Protein AF-A0A355FDT4-F1 (afdb_monomer_lite)

Sequence (223 aa):
MMKKLDFYKKDDSVNSNEEMSDHLIQRDNKVMRESFKSTPACYYSPRIGVMGLGKTGLSNVLSFSSRFQTIGFDRDVQRVNQLLEVVDKKVTLTTDVDMLRKCNFFIIAVDSLSENGEPSDITPLVRAGQMVAEVLQPGDTVVYDTPVHPDIILKQCVPAIEKKSRLFSNKNFFTAYRNSRSVPPDPKLKPFTGCCAEIANFVEEIYAAVDFSPRPLRRDKVE

Structure (mmCIF, N/CA/C/O backbone):
data_AF-A0A355FDT4-F1
#
_entry.id   AF-A0A355FDT4-F1
#
loop_
_atom_site.group_PDB
_atom_site.id
_atom_site.type_symbol
_atom_site.label_atom_id
_atom_site.label_alt_id
_atom_site.label_comp_id
_atom_site.label_asym_id
_atom_site.label_entity_id
_atom_site.label_seq_id
_atom_site.pdbx_PDB_ins_code
_atom_site.Cartn_x
_atom_site.Cartn_y
_atom_site.Cartn_z
_atom_site.occupancy
_atom_site.B_iso_or_equiv
_atom_site.auth_seq_id
_atom_site.auth_comp_id
_atom_site.auth_asym_id
_atom_site.auth_atom_id
_atom_site.pdbx_PDB_model_num
ATOM 1 N N . MET A 1 1 ? -2.551 70.992 13.496 1.00 33.41 1 MET A N 1
ATOM 2 C CA . MET A 1 1 ? -3.613 70.946 12.469 1.00 33.41 1 MET A CA 1
ATOM 3 C C . MET A 1 1 ? -4.236 69.555 12.523 1.00 33.41 1 MET A C 1
ATOM 5 O O . MET A 1 1 ? -3.644 68.613 12.029 1.00 33.41 1 MET A O 1
ATOM 9 N N . MET A 1 2 ? -5.347 69.409 13.249 1.00 32.78 2 MET A N 1
ATOM 10 C CA . MET A 1 2 ? -6.101 68.159 13.434 1.00 32.78 2 MET A CA 1
ATOM 11 C C . MET A 1 2 ? -7.581 68.531 13.612 1.00 32.78 2 MET A C 1
ATOM 13 O O . MET A 1 2 ? -7.908 69.279 14.532 1.00 32.78 2 MET A O 1
ATOM 17 N N . LYS A 1 3 ? -8.449 68.039 12.721 1.00 26.09 3 LYS A N 1
ATOM 18 C CA . LYS A 1 3 ? -9.927 67.984 12.803 1.00 26.09 3 LYS A CA 1
ATOM 19 C C . LYS A 1 3 ? -10.353 66.779 11.935 1.00 26.09 3 LYS A C 1
ATOM 21 O O . LYS A 1 3 ? -9.855 66.686 10.821 1.00 26.09 3 LYS A O 1
ATOM 26 N N . LYS A 1 4 ? -10.979 65.744 12.531 1.00 25.44 4 LYS A N 1
ATOM 27 C CA . LYS A 1 4 ? -12.444 65.439 12.590 1.00 25.44 4 LYS A CA 1
ATOM 28 C C . LYS A 1 4 ? -12.977 64.922 11.226 1.00 25.44 4 LYS A C 1
ATOM 30 O O . LYS A 1 4 ? -12.598 65.494 10.221 1.00 25.44 4 LYS A O 1
ATOM 35 N N . LEU A 1 5 ? -13.840 63.905 11.084 1.00 24.66 5 LEU A N 1
ATOM 36 C CA . LEU A 1 5 ? -14.918 63.401 11.946 1.00 24.66 5 LEU A CA 1
ATOM 37 C C . LEU A 1 5 ? -15.479 62.053 11.406 1.00 24.66 5 LEU A C 1
ATOM 39 O O . LEU A 1 5 ? -15.528 61.883 10.194 1.00 24.66 5 LEU A O 1
ATOM 43 N N . ASP A 1 6 ? -15.900 61.188 12.339 1.00 28.92 6 ASP A N 1
ATOM 44 C CA . ASP A 1 6 ? -16.984 60.178 12.414 1.00 28.92 6 ASP A CA 1
ATOM 45 C C . ASP A 1 6 ? -17.522 59.433 11.178 1.00 28.92 6 ASP A C 1
ATOM 47 O O . ASP A 1 6 ? -17.755 60.010 10.128 1.00 28.92 6 ASP A O 1
ATOM 51 N N . PHE A 1 7 ? -17.848 58.147 11.368 1.00 24.05 7 PHE A N 1
ATOM 52 C CA . PHE A 1 7 ? -19.224 57.610 11.407 1.00 24.05 7 PHE A CA 1
ATOM 53 C C . PHE A 1 7 ? -19.146 56.074 11.470 1.00 24.05 7 PHE A C 1
ATOM 55 O O . PHE A 1 7 ? -18.663 55.460 10.531 1.00 24.05 7 PHE A O 1
ATOM 62 N N . TYR A 1 8 ? -19.629 55.446 12.548 1.00 24.94 8 TYR A N 1
ATOM 63 C CA . TYR A 1 8 ? -20.646 54.388 12.446 1.00 24.94 8 TYR A CA 1
ATOM 64 C C . TYR A 1 8 ? -21.197 54.046 13.834 1.00 24.94 8 TYR A C 1
ATOM 66 O O . TYR A 1 8 ? -20.477 53.640 14.746 1.00 24.94 8 TYR A O 1
ATOM 74 N N . LYS A 1 9 ? -22.502 54.284 13.974 1.00 27.72 9 LYS A N 1
ATOM 75 C CA . LYS A 1 9 ? -23.336 53.888 15.103 1.00 27.72 9 LYS A CA 1
ATOM 76 C C . LYS A 1 9 ? -23.658 52.397 15.000 1.00 27.72 9 LYS A C 1
ATOM 78 O O . LYS A 1 9 ? -23.724 51.839 13.910 1.00 27.72 9 LYS A O 1
ATOM 83 N N . LYS A 1 10 ? -23.886 51.802 16.164 1.00 31.53 10 LYS A N 1
ATOM 84 C CA . LYS A 1 10 ? -24.476 50.484 16.365 1.00 31.53 10 LYS A CA 1
ATOM 85 C C . LYS A 1 10 ? -25.967 50.549 16.012 1.00 31.53 10 LYS A C 1
ATOM 87 O O . LYS A 1 10 ? -26.644 51.419 16.552 1.00 31.53 10 LYS A O 1
ATOM 92 N N . ASP A 1 11 ? -26.447 49.636 15.173 1.00 28.94 11 ASP A N 1
ATOM 93 C CA . ASP A 1 11 ? -27.870 49.300 15.074 1.00 28.94 11 ASP A CA 1
ATOM 94 C C . ASP A 1 11 ? -28.030 47.796 15.312 1.00 28.94 11 ASP A C 1
ATOM 96 O O . ASP A 1 11 ? -27.540 46.958 14.553 1.00 28.94 11 ASP A O 1
ATOM 100 N N . ASP A 1 12 ? -28.688 47.484 16.426 1.00 36.34 12 ASP A N 1
ATOM 101 C CA . ASP A 1 12 ? -29.159 46.160 16.799 1.00 36.34 12 ASP A CA 1
ATOM 102 C C . ASP A 1 12 ? -30.444 45.878 15.998 1.00 36.34 12 ASP A C 1
ATOM 104 O O . ASP A 1 12 ? -31.501 46.442 16.278 1.00 36.34 12 ASP A O 1
ATOM 108 N N . SER A 1 13 ? -30.376 44.992 15.002 1.00 30.19 13 SER A N 1
ATOM 109 C CA . SER A 1 13 ? -31.570 44.316 14.489 1.00 30.19 13 SER A CA 1
ATOM 110 C C . SER A 1 13 ? -31.256 42.858 14.164 1.00 30.19 13 SER A C 1
ATOM 112 O O . SER A 1 13 ? -30.410 42.523 13.340 1.00 30.19 13 SER A O 1
ATOM 114 N N . VAL A 1 14 ? -31.932 41.998 14.919 1.00 39.06 14 VAL A N 1
ATOM 115 C CA . VAL A 1 14 ? -31.974 40.544 14.813 1.00 39.06 14 VAL A CA 1
ATOM 116 C C . VAL A 1 14 ? -32.367 40.139 13.395 1.00 39.06 14 VAL A C 1
ATOM 118 O O . VAL A 1 14 ? -33.385 40.607 12.888 1.00 39.06 14 VAL A O 1
ATOM 121 N N . ASN A 1 15 ? -31.638 39.201 12.786 1.00 30.39 15 ASN A N 1
ATOM 122 C CA . ASN A 1 15 ? -32.196 38.423 11.685 1.00 30.39 15 ASN A CA 1
ATOM 123 C C . ASN A 1 15 ? -31.748 36.956 11.739 1.00 30.39 15 ASN A C 1
ATOM 125 O O . ASN A 1 15 ? -30.832 36.546 11.040 1.00 30.39 15 ASN A O 1
ATOM 129 N N . SER A 1 16 ? -32.392 36.220 12.652 1.00 37.94 16 SER A N 1
ATOM 130 C CA . SER A 1 16 ? -32.941 34.842 12.634 1.00 37.94 16 SER A CA 1
ATOM 131 C C . SER A 1 16 ? -32.505 33.746 11.629 1.00 37.94 16 SER A C 1
ATOM 133 O O . SER A 1 16 ? -32.999 32.626 11.736 1.00 37.94 16 SER A O 1
ATOM 135 N N . ASN A 1 17 ? -31.574 33.977 10.702 1.00 35.44 17 ASN A N 1
ATOM 136 C CA . ASN A 1 17 ? -31.142 32.995 9.700 1.00 35.44 17 ASN A CA 1
ATOM 137 C C . ASN A 1 17 ? -29.804 32.309 10.033 1.00 35.44 17 ASN A C 1
ATOM 139 O O . ASN A 1 17 ? -29.554 31.218 9.524 1.00 35.44 17 ASN A O 1
ATOM 143 N N . GLU A 1 18 ? -28.969 32.881 10.908 1.00 33.84 18 GLU A N 1
ATOM 144 C CA . GLU A 1 18 ? -27.730 32.219 11.361 1.00 33.84 18 GLU A CA 1
ATOM 145 C C . GLU A 1 18 ? -28.011 31.130 12.404 1.00 33.84 18 GLU A C 1
ATOM 147 O O . GLU A 1 18 ? -27.518 30.011 12.257 1.00 33.84 18 GLU A O 1
ATOM 152 N N . GLU A 1 19 ? -28.905 31.383 13.368 1.00 34.59 19 GLU A N 1
ATOM 153 C CA . GLU A 1 19 ? -29.243 30.412 14.425 1.00 34.59 19 GLU A CA 1
ATOM 154 C C . GLU A 1 19 ? -29.950 29.160 13.887 1.00 34.59 19 GLU A C 1
ATOM 156 O O . GLU A 1 19 ? -29.753 28.058 14.405 1.00 34.59 19 GLU A O 1
ATOM 161 N N . MET A 1 20 ? -30.739 29.285 12.813 1.00 32.19 20 MET A N 1
ATOM 162 C CA . MET A 1 20 ? -31.372 28.118 12.198 1.00 32.19 20 MET A CA 1
ATOM 163 C C . MET A 1 20 ? -30.355 27.275 11.410 1.00 32.19 20 MET A C 1
ATOM 165 O O . MET A 1 20 ? -30.462 26.048 11.400 1.00 32.19 20 MET A O 1
ATOM 169 N N . SER A 1 21 ? -29.334 27.905 10.813 1.00 36.91 21 SER A N 1
ATOM 170 C CA . SER A 1 21 ? -28.242 27.191 10.140 1.00 36.91 21 SER A CA 1
ATOM 171 C C . SER A 1 21 ? -27.331 26.485 11.147 1.00 36.91 21 SER A C 1
ATOM 173 O O . SER A 1 21 ? -27.025 25.309 10.965 1.00 36.91 21 SER A O 1
ATOM 175 N N . ASP A 1 22 ? -27.023 27.132 12.274 1.00 35.97 22 ASP A N 1
ATOM 176 C CA . ASP A 1 22 ? -26.207 26.550 13.337 1.00 35.97 22 ASP A CA 1
ATOM 177 C C . ASP A 1 22 ? -26.935 25.417 14.058 1.00 35.97 22 ASP A C 1
ATOM 179 O O . ASP A 1 22 ? -26.311 24.418 14.404 1.00 35.97 22 ASP A O 1
ATOM 183 N N . HIS A 1 23 ? -28.257 25.489 14.228 1.00 38.75 23 HIS A N 1
ATOM 184 C CA . HIS A 1 23 ? -29.019 24.383 14.808 1.00 38.75 23 HIS A CA 1
ATOM 185 C C . HIS A 1 23 ? -29.195 23.186 13.867 1.00 38.75 23 HIS A C 1
ATOM 187 O O . HIS A 1 23 ? -29.233 22.056 14.361 1.00 38.75 23 HIS A O 1
ATOM 193 N N . LEU A 1 24 ? -29.259 23.391 12.547 1.00 35.81 24 LEU A N 1
ATOM 194 C CA . LEU A 1 24 ? -29.216 22.302 11.561 1.00 35.81 24 LEU A CA 1
ATOM 195 C C . LEU A 1 24 ? -27.808 21.688 11.483 1.00 35.81 24 LEU A C 1
ATOM 197 O O . LEU A 1 24 ? -27.672 20.472 11.589 1.00 35.81 24 LEU A O 1
ATOM 201 N N . ILE A 1 25 ? -26.757 22.515 11.463 1.00 38.88 25 ILE A N 1
ATOM 202 C CA . ILE A 1 25 ? -25.355 22.072 11.482 1.00 38.88 25 ILE A CA 1
ATOM 203 C C . ILE A 1 25 ? -25.013 21.364 12.804 1.00 38.88 25 ILE A C 1
ATOM 205 O O . ILE A 1 25 ? -24.289 20.369 12.799 1.00 38.88 25 ILE A O 1
ATOM 209 N N . GLN A 1 26 ? -25.533 21.812 13.949 1.00 35.38 26 GLN A N 1
ATOM 210 C CA . GLN A 1 26 ? -25.304 21.168 15.248 1.00 35.38 26 GLN A CA 1
ATOM 211 C C . GLN A 1 26 ? -26.142 19.900 15.445 1.00 35.38 26 GLN A C 1
ATOM 213 O O . GLN A 1 26 ? -25.655 18.962 16.079 1.00 35.38 26 GLN A O 1
ATOM 218 N N . ARG A 1 27 ? -27.365 19.824 14.898 1.00 35.97 27 ARG A N 1
ATOM 219 C CA . ARG A 1 27 ? -28.170 18.589 14.915 1.00 35.97 27 ARG A CA 1
ATOM 220 C C . ARG A 1 27 ? -27.563 17.519 14.016 1.00 35.97 27 ARG A C 1
ATOM 222 O O . ARG A 1 27 ? -27.389 16.395 14.486 1.00 35.97 27 ARG A O 1
ATOM 229 N N . ASP A 1 28 ? -27.137 17.883 12.809 1.00 38.94 28 ASP A N 1
ATOM 230 C CA . ASP A 1 28 ? -26.450 16.961 11.903 1.00 38.94 28 ASP A CA 1
ATOM 231 C C . ASP A 1 28 ? -25.086 16.543 12.464 1.00 38.94 28 ASP A C 1
ATOM 233 O O . ASP A 1 28 ? -24.727 15.372 12.386 1.00 38.94 28 ASP A O 1
ATOM 237 N N . ASN A 1 29 ? -24.363 17.438 13.152 1.00 39.41 29 ASN A N 1
ATOM 238 C CA . ASN A 1 29 ? -23.120 17.076 13.837 1.00 39.41 29 ASN A CA 1
ATOM 239 C C . ASN A 1 29 ? -23.331 16.214 15.087 1.00 39.41 29 ASN A C 1
ATOM 241 O O . ASN A 1 29 ? -22.457 15.409 15.396 1.00 39.41 29 ASN A O 1
ATOM 245 N N . LYS A 1 30 ? -24.443 16.344 15.821 1.00 34.75 30 LYS A N 1
ATOM 246 C CA . LYS A 1 30 ? -24.717 15.485 16.984 1.00 34.75 30 LYS A CA 1
ATOM 247 C C . LYS A 1 30 ? -25.112 14.075 16.545 1.00 34.75 30 LYS A C 1
ATOM 249 O O . LYS A 1 30 ? -24.569 13.116 17.082 1.00 34.75 30 LYS A O 1
ATOM 254 N N . VAL A 1 31 ? -25.948 13.956 15.511 1.00 40.81 31 VAL A N 1
ATOM 255 C CA . VAL A 1 31 ? -26.327 12.661 14.922 1.00 40.81 31 VAL A CA 1
ATOM 256 C C . VAL A 1 31 ? -25.136 12.013 14.194 1.00 40.81 31 VAL A C 1
ATOM 258 O O . VAL A 1 31 ? -24.926 10.811 14.339 1.00 40.81 31 VAL A O 1
ATOM 261 N N . MET A 1 32 ? -24.272 12.783 13.517 1.00 37.97 32 MET A N 1
ATOM 262 C CA . MET A 1 32 ? -23.018 12.279 12.923 1.00 37.97 32 MET A CA 1
ATOM 263 C C . MET A 1 32 ? -21.969 11.880 13.975 1.00 37.97 32 MET A C 1
ATOM 265 O O . MET A 1 32 ? -21.300 10.862 13.809 1.00 37.97 32 MET A O 1
ATOM 269 N N . ARG A 1 33 ? -21.827 12.639 15.074 1.00 36.00 33 ARG A N 1
ATOM 270 C CA . ARG A 1 33 ? -20.898 12.308 16.176 1.00 36.00 33 ARG A CA 1
ATOM 271 C C . ARG A 1 33 ? -21.365 11.108 16.995 1.00 36.00 33 ARG A C 1
ATOM 273 O O . ARG A 1 33 ? -20.528 10.353 17.479 1.00 36.00 33 ARG A O 1
ATOM 280 N N . GLU A 1 34 ? -22.672 10.904 17.136 1.00 36.62 34 GLU A N 1
ATOM 281 C CA . GLU A 1 34 ? -23.225 9.712 17.789 1.00 36.62 34 GLU A CA 1
ATOM 282 C C . GLU A 1 34 ? -23.178 8.474 16.873 1.00 36.62 34 GLU A C 1
ATOM 284 O O . GLU A 1 34 ? -23.074 7.357 17.379 1.00 36.62 34 GLU A O 1
ATOM 289 N N . SER A 1 35 ? -23.120 8.661 15.546 1.00 38.59 35 SER A N 1
ATOM 290 C CA . SER A 1 35 ? -23.040 7.571 14.555 1.00 38.59 35 SER A CA 1
ATOM 291 C C . SER A 1 35 ? -21.616 7.119 14.194 1.00 38.59 35 SER A C 1
ATOM 293 O O . SER A 1 35 ? -21.461 6.143 13.469 1.00 38.59 35 SER A O 1
ATOM 295 N N . PHE A 1 36 ? -20.569 7.757 14.730 1.00 43.03 36 PHE A N 1
ATOM 296 C CA . PHE A 1 36 ? -19.173 7.306 14.602 1.00 43.03 36 PHE A CA 1
ATOM 297 C C . PHE A 1 36 ? -18.503 7.160 15.978 1.00 43.03 36 PHE A C 1
ATOM 299 O O . PHE A 1 36 ? -17.466 7.741 16.281 1.00 43.03 36 PHE A O 1
ATOM 306 N N . LYS A 1 37 ? -19.094 6.304 16.819 1.00 40.16 37 LYS A N 1
ATOM 307 C CA . LYS A 1 37 ? -18.372 5.563 17.873 1.00 40.16 37 LYS A CA 1
ATOM 308 C C . LYS A 1 37 ? -17.839 4.212 17.364 1.00 40.16 37 LYS A C 1
ATOM 310 O O . LYS A 1 37 ? -17.580 3.309 18.155 1.00 40.16 37 LYS A O 1
ATOM 315 N N . SER A 1 38 ? -17.688 4.043 16.051 1.00 44.75 38 SER A N 1
ATOM 316 C CA . SER A 1 38 ? -17.182 2.812 15.444 1.00 44.75 38 SER A CA 1
ATOM 317 C C . SER A 1 38 ? -15.677 2.902 15.195 1.00 44.75 38 SER A C 1
ATOM 319 O O . SER A 1 38 ? -15.223 3.306 14.129 1.00 44.75 38 SER A O 1
ATOM 321 N N . THR A 1 39 ? -14.963 2.481 16.238 1.00 43.84 39 THR A N 1
ATOM 322 C CA . THR A 1 39 ? -13.691 1.748 16.216 1.00 43.84 39 THR A CA 1
ATOM 323 C C . THR A 1 39 ? -12.452 2.527 15.744 1.00 43.84 39 THR A C 1
ATOM 325 O O . THR A 1 39 ? -12.233 2.659 14.539 1.00 43.84 39 THR A O 1
ATOM 328 N N . PRO A 1 40 ? -11.565 2.976 16.663 1.00 47.12 40 PRO A N 1
ATOM 329 C CA . PRO A 1 40 ? -10.189 3.279 16.270 1.00 47.12 40 PRO A CA 1
ATOM 330 C C . PRO A 1 40 ? -9.629 2.036 15.568 1.00 47.12 40 PRO A C 1
ATOM 332 O O . PRO A 1 40 ? -9.967 0.919 15.954 1.00 47.12 40 PRO A O 1
ATOM 335 N N . ALA A 1 41 ? -8.838 2.212 14.512 1.00 49.62 41 ALA A N 1
ATOM 336 C CA . ALA A 1 41 ? -8.380 1.176 13.575 1.00 49.62 41 ALA A CA 1
ATOM 337 C C . ALA A 1 41 ? -7.591 -0.017 14.182 1.00 49.62 41 ALA A C 1
ATOM 339 O O . ALA A 1 41 ? -6.958 -0.777 13.461 1.00 49.62 41 ALA A O 1
ATOM 340 N N . CYS A 1 42 ? -7.623 -0.203 15.498 1.00 47.16 42 CYS A N 1
ATOM 341 C CA . CYS A 1 42 ? -6.792 -1.086 16.297 1.00 47.16 42 CYS A CA 1
ATOM 342 C C . CYS A 1 42 ? -7.414 -2.449 16.670 1.00 47.16 42 CYS A C 1
ATOM 344 O O . CYS A 1 42 ? -6.902 -3.090 17.580 1.00 47.16 42 CYS A O 1
ATOM 346 N N . TYR A 1 43 ? -8.467 -2.945 15.999 1.00 55.50 43 TYR A N 1
ATOM 347 C CA . TYR A 1 43 ? -9.067 -4.249 16.375 1.00 55.50 43 TYR A CA 1
ATOM 348 C C . TYR A 1 43 ? -9.431 -5.223 15.247 1.00 55.50 43 TYR A C 1
ATOM 350 O O . TYR A 1 43 ? -9.915 -6.317 15.545 1.00 55.50 43 TYR A O 1
ATOM 358 N N . TYR A 1 44 ? -9.199 -4.908 13.968 1.00 71.38 44 TYR A N 1
ATOM 359 C CA . TYR A 1 44 ? -9.444 -5.891 12.904 1.00 71.38 44 TYR A CA 1
ATOM 360 C C . TYR A 1 44 ? -8.167 -6.619 12.490 1.00 71.38 44 TYR A C 1
ATOM 362 O O . TYR A 1 44 ? -7.091 -6.037 12.405 1.00 71.38 44 TYR A O 1
ATOM 370 N N . SER A 1 45 ? -8.299 -7.912 12.184 1.00 85.75 45 SER A N 1
ATOM 371 C CA . SER A 1 45 ? -7.219 -8.675 11.560 1.00 85.75 45 SER A CA 1
ATOM 372 C C . SER A 1 45 ? -7.006 -8.170 10.122 1.00 85.75 45 SER A C 1
ATOM 374 O O . SER A 1 45 ? -7.971 -8.183 9.342 1.00 85.75 45 SER A O 1
ATOM 376 N N . PRO A 1 46 ? -5.795 -7.704 9.754 1.00 94.38 46 PRO A N 1
ATOM 377 C CA . PRO A 1 46 ? -5.529 -7.208 8.410 1.00 94.38 46 PRO A CA 1
ATOM 378 C C . PRO A 1 46 ? -5.667 -8.300 7.351 1.00 94.38 46 PRO A C 1
ATOM 380 O O . PRO A 1 46 ? -5.109 -9.394 7.471 1.00 94.38 46 PRO A O 1
ATOM 383 N N . ARG A 1 47 ? -6.372 -7.960 6.275 1.00 97.62 47 ARG A N 1
ATOM 384 C CA . ARG A 1 47 ? -6.356 -8.667 4.994 1.00 97.62 47 ARG A CA 1
ATOM 385 C C . ARG A 1 47 ? -5.694 -7.731 3.996 1.00 97.62 47 ARG A C 1
ATOM 387 O O . ARG A 1 47 ? -6.217 -6.650 3.716 1.00 97.62 47 ARG A O 1
ATOM 394 N N . ILE A 1 48 ? -4.511 -8.119 3.541 1.00 98.44 48 ILE A N 1
ATOM 395 C CA . ILE A 1 48 ? -3.555 -7.226 2.900 1.00 98.44 48 ILE A CA 1
ATOM 396 C C . ILE A 1 48 ? -3.727 -7.274 1.382 1.00 98.44 48 ILE A C 1
ATOM 398 O O . ILE A 1 48 ? -3.685 -8.338 0.770 1.00 98.44 48 ILE A O 1
ATOM 402 N N . GLY A 1 49 ? -3.926 -6.115 0.762 1.00 98.62 49 GLY A N 1
ATOM 403 C CA . GLY A 1 49 ? -3.865 -5.928 -0.686 1.00 98.62 49 GLY A CA 1
ATOM 404 C C . GLY A 1 49 ? -2.600 -5.161 -1.049 1.00 98.62 49 GLY A C 1
ATOM 405 O O . GLY A 1 49 ? -2.419 -4.045 -0.576 1.00 98.62 49 GLY A O 1
ATOM 406 N N . VAL A 1 50 ? -1.717 -5.724 -1.870 1.00 98.62 50 VAL A N 1
ATOM 407 C CA . VAL A 1 50 ? -0.485 -5.045 -2.304 1.00 98.62 50 VAL A CA 1
ATOM 408 C C . VAL A 1 50 ? -0.632 -4.592 -3.753 1.00 98.62 50 VAL A C 1
ATOM 410 O O . VAL A 1 50 ? -0.836 -5.422 -4.633 1.00 98.62 50 VAL A O 1
ATOM 413 N N . MET A 1 51 ? -0.507 -3.289 -4.001 1.00 98.00 51 MET A N 1
ATOM 414 C CA . MET A 1 51 ? -0.569 -2.671 -5.326 1.00 98.00 51 MET A CA 1
ATOM 415 C C . MET A 1 51 ? 0.833 -2.483 -5.904 1.00 98.00 51 MET A C 1
ATOM 417 O O . MET A 1 51 ? 1.646 -1.747 -5.339 1.00 98.00 51 MET A O 1
ATOM 421 N N . GLY A 1 52 ? 1.068 -3.081 -7.070 1.00 96.81 52 GLY A N 1
ATOM 422 C CA . GLY A 1 52 ? 2.360 -3.121 -7.745 1.00 96.81 52 GLY A CA 1
ATOM 423 C C . GLY A 1 52 ? 3.163 -4.339 -7.302 1.00 96.81 52 GLY A C 1
ATOM 424 O O . GLY A 1 52 ? 3.376 -4.546 -6.111 1.00 96.81 52 GLY A O 1
ATOM 425 N N . LEU A 1 53 ? 3.637 -5.138 -8.260 1.00 96.50 53 LEU A N 1
ATOM 426 C CA . LEU A 1 53 ? 4.444 -6.344 -8.033 1.00 96.50 53 LEU A CA 1
ATOM 427 C C . LEU A 1 53 ? 5.871 -6.176 -8.568 1.00 96.50 53 LEU A C 1
ATOM 429 O O . LEU A 1 53 ? 6.483 -7.107 -9.086 1.00 96.50 53 LEU A O 1
ATOM 433 N N . GLY A 1 54 ? 6.411 -4.961 -8.444 1.00 93.12 54 GLY A N 1
ATOM 434 C CA . GLY A 1 54 ? 7.849 -4.719 -8.559 1.00 93.12 54 GLY A CA 1
ATOM 435 C C . GLY A 1 54 ? 8.623 -5.326 -7.382 1.00 93.12 54 GLY A C 1
ATOM 436 O O . GLY A 1 54 ? 8.076 -6.062 -6.558 1.00 93.12 54 GLY A O 1
ATOM 437 N N . LYS A 1 55 ? 9.906 -4.978 -7.250 1.00 91.44 55 LYS A N 1
ATOM 438 C CA . LYS A 1 55 ? 10.790 -5.531 -6.207 1.00 91.44 55 LYS A CA 1
ATOM 439 C C . LYS A 1 55 ? 10.218 -5.368 -4.791 1.00 91.44 55 LYS A C 1
ATOM 441 O O . LYS A 1 55 ? 10.178 -6.332 -4.027 1.00 91.44 55 LYS A O 1
ATOM 446 N N . THR A 1 56 ? 9.767 -4.160 -4.445 1.00 93.62 56 THR A N 1
ATOM 447 C CA . THR A 1 56 ? 9.195 -3.865 -3.120 1.00 93.62 56 THR A CA 1
ATOM 448 C C . THR A 1 56 ? 7.852 -4.559 -2.920 1.00 93.62 56 THR A C 1
ATOM 450 O O . THR A 1 56 ? 7.636 -5.199 -1.894 1.00 93.62 56 THR A O 1
ATOM 453 N N . GLY A 1 57 ? 6.967 -4.482 -3.912 1.00 96.25 57 GLY A N 1
ATOM 454 C CA . GLY A 1 57 ? 5.639 -5.080 -3.840 1.00 96.25 57 GLY A CA 1
ATOM 455 C C . GLY A 1 57 ? 5.656 -6.599 -3.702 1.00 96.25 57 GLY A C 1
ATOM 456 O O . GLY A 1 57 ? 5.003 -7.144 -2.815 1.00 96.25 57 GLY A O 1
ATOM 457 N N . LEU A 1 58 ? 6.476 -7.292 -4.496 1.00 95.75 58 LEU A N 1
ATOM 458 C CA . LEU A 1 58 ? 6.641 -8.739 -4.370 1.00 95.75 58 LEU A CA 1
ATOM 459 C C . LEU A 1 58 ? 7.209 -9.122 -2.997 1.00 95.75 58 LEU A C 1
ATOM 461 O O . LEU A 1 58 ? 6.711 -10.052 -2.367 1.00 95.75 58 LEU A O 1
ATOM 465 N N . SER A 1 59 ? 8.210 -8.387 -2.500 1.00 95.44 59 SER A N 1
ATOM 466 C CA . SER A 1 59 ? 8.751 -8.599 -1.151 1.00 95.44 59 SER A CA 1
ATOM 467 C C . SER A 1 59 ? 7.673 -8.445 -0.071 1.00 95.44 59 SER A C 1
ATOM 469 O O . SER A 1 59 ? 7.576 -9.304 0.809 1.00 95.44 59 SER A O 1
ATOM 471 N N . ASN A 1 60 ? 6.813 -7.425 -0.177 1.00 97.00 60 ASN A N 1
ATOM 472 C CA . ASN A 1 60 ? 5.655 -7.253 0.701 1.00 97.00 60 ASN A CA 1
ATOM 473 C C . ASN A 1 60 ? 4.709 -8.459 0.617 1.00 97.00 60 ASN A C 1
ATOM 475 O O . ASN A 1 60 ? 4.403 -9.054 1.648 1.00 97.00 60 ASN A O 1
ATOM 479 N N . VAL A 1 61 ? 4.304 -8.884 -0.584 1.00 97.38 61 VAL A N 1
ATOM 480 C CA . VAL A 1 61 ? 3.401 -10.037 -0.751 1.00 97.38 61 VAL A CA 1
ATOM 481 C C . VAL A 1 61 ? 3.971 -11.297 -0.101 1.00 97.38 61 VAL A C 1
ATOM 483 O O . VAL A 1 61 ? 3.271 -11.956 0.668 1.00 97.38 61 VAL A O 1
ATOM 486 N N . LEU A 1 62 ? 5.236 -11.628 -0.372 1.00 95.44 62 LEU A N 1
ATOM 487 C CA . LEU A 1 62 ? 5.876 -12.836 0.156 1.00 95.44 62 LEU A CA 1
ATOM 488 C C . LEU A 1 62 ? 6.023 -12.803 1.682 1.00 95.44 62 LEU A C 1
ATOM 490 O O . LEU A 1 62 ? 5.861 -13.835 2.334 1.00 95.44 62 LEU A O 1
ATOM 494 N N . SER A 1 63 ? 6.311 -11.631 2.249 1.00 95.75 63 SER A N 1
ATOM 495 C CA . SER A 1 63 ? 6.499 -11.469 3.694 1.00 95.75 63 SER A CA 1
ATOM 496 C C . SER A 1 63 ? 5.162 -11.507 4.430 1.00 95.75 63 SER A C 1
ATOM 498 O O . SER A 1 63 ? 5.004 -12.245 5.399 1.00 95.75 63 SER A O 1
ATOM 500 N N . PHE A 1 64 ? 4.158 -10.787 3.930 1.00 96.69 64 PHE A N 1
ATOM 501 C CA . PHE A 1 64 ? 2.839 -10.735 4.556 1.00 96.69 64 PHE A CA 1
ATOM 502 C C . PHE A 1 64 ? 2.042 -12.030 4.408 1.00 96.69 64 PHE A C 1
ATOM 504 O O . PHE A 1 64 ? 1.345 -12.419 5.348 1.00 96.69 64 PHE A O 1
ATOM 511 N N . SER A 1 65 ? 2.224 -12.772 3.310 1.00 95.38 65 SER A N 1
ATOM 512 C CA . SER A 1 65 ? 1.556 -14.066 3.101 1.00 95.38 65 SER A CA 1
ATOM 513 C C . SER A 1 65 ? 1.912 -15.121 4.156 1.00 95.38 65 SER A C 1
ATOM 515 O O . SER A 1 65 ? 1.171 -16.090 4.307 1.00 95.38 65 SER A O 1
ATOM 517 N N . SER A 1 66 ? 3.009 -14.964 4.915 1.00 92.25 66 SER A N 1
ATOM 518 C CA . SER A 1 66 ? 3.335 -15.905 5.997 1.00 92.25 66 SER A CA 1
ATOM 519 C C . SER A 1 66 ? 2.463 -15.740 7.242 1.00 92.25 66 SER A C 1
ATOM 521 O O . SER A 1 66 ? 2.467 -16.623 8.097 1.00 92.25 66 SER A O 1
ATOM 523 N N . ARG A 1 67 ? 1.741 -14.619 7.376 1.00 93.56 67 ARG A N 1
ATOM 524 C CA . ARG A 1 67 ? 0.979 -14.299 8.593 1.00 93.56 67 ARG A CA 1
ATOM 525 C C . ARG A 1 67 ? -0.446 -13.817 8.343 1.00 93.56 67 ARG A C 1
ATOM 527 O O . ARG A 1 67 ? -1.306 -14.056 9.196 1.00 93.56 67 ARG A O 1
ATOM 534 N N . PHE A 1 68 ? -0.686 -13.166 7.210 1.00 95.69 68 PHE A N 1
ATOM 535 C CA . PHE A 1 68 ? -1.947 -12.526 6.860 1.00 95.69 68 PHE A CA 1
ATOM 536 C C . PHE A 1 68 ? -2.457 -13.033 5.516 1.00 95.69 68 PHE A C 1
ATOM 538 O O . PHE A 1 68 ? -1.681 -13.356 4.612 1.00 95.69 68 PHE A O 1
ATOM 545 N N . GLN A 1 69 ? -3.780 -13.037 5.355 1.00 96.25 69 GLN A N 1
ATOM 546 C CA . GLN A 1 69 ? -4.370 -13.199 4.033 1.00 96.25 69 GLN A CA 1
ATOM 547 C C . GLN A 1 69 ? -3.893 -12.043 3.155 1.00 96.25 69 GLN A C 1
ATOM 549 O O . GLN A 1 69 ? -4.151 -10.886 3.480 1.00 96.25 69 GLN A O 1
ATOM 554 N N . THR A 1 70 ? -3.191 -12.363 2.071 1.00 98.06 70 THR A N 1
ATOM 555 C CA . THR A 1 70 ? -2.518 -11.370 1.233 1.00 98.06 70 THR A CA 1
ATOM 556 C C . THR A 1 70 ? -2.838 -11.618 -0.236 1.00 98.06 70 THR A C 1
ATOM 558 O O . THR A 1 70 ? -2.754 -12.751 -0.709 1.00 98.06 70 THR A O 1
ATOM 561 N N . ILE A 1 71 ? -3.207 -10.556 -0.950 1.00 98.56 71 ILE A N 1
ATOM 562 C CA . ILE A 1 71 ? -3.440 -10.554 -2.396 1.00 98.56 71 ILE A CA 1
ATOM 563 C C . ILE A 1 71 ? -2.492 -9.532 -3.020 1.00 98.56 71 ILE A C 1
ATOM 565 O O . ILE A 1 71 ? -2.506 -8.356 -2.658 1.00 98.56 71 ILE A O 1
ATOM 569 N N . GLY A 1 72 ? -1.658 -9.986 -3.949 1.00 98.38 72 GLY A N 1
ATOM 570 C CA . GLY A 1 72 ? -0.816 -9.131 -4.774 1.00 98.38 72 GLY A CA 1
ATOM 571 C C . GLY A 1 72 ? -1.524 -8.740 -6.066 1.00 98.38 72 GLY A C 1
ATOM 572 O O . GLY A 1 72 ? -2.074 -9.600 -6.747 1.00 98.38 72 GLY A O 1
ATOM 573 N N . PHE A 1 73 ? -1.489 -7.463 -6.420 1.00 98.50 73 PHE A N 1
ATOM 574 C CA . PHE A 1 73 ? -2.090 -6.932 -7.636 1.00 98.50 73 PHE A CA 1
ATOM 575 C C . PHE A 1 73 ? -1.046 -6.223 -8.497 1.00 98.50 73 PHE A C 1
ATOM 577 O O . PHE A 1 73 ? -0.310 -5.362 -8.012 1.00 98.50 73 PHE A O 1
ATOM 584 N N . ASP A 1 74 ? -1.039 -6.516 -9.794 1.00 97.50 74 ASP A N 1
ATOM 585 C CA . ASP A 1 74 ? -0.377 -5.686 -10.801 1.00 97.50 74 ASP A CA 1
ATOM 586 C C . ASP A 1 74 ? -1.270 -5.582 -12.040 1.00 97.50 74 ASP A C 1
ATOM 588 O O . ASP A 1 74 ? -2.020 -6.500 -12.353 1.00 97.50 74 ASP A O 1
ATOM 592 N N . ARG A 1 75 ? -1.197 -4.464 -12.763 1.00 94.81 75 ARG A N 1
ATOM 593 C CA . ARG A 1 75 ? -1.934 -4.296 -14.026 1.00 94.81 75 ARG A CA 1
ATOM 594 C C . ARG A 1 75 ? -1.288 -5.072 -15.178 1.00 94.81 75 ARG A C 1
ATOM 596 O O . ARG A 1 75 ? -1.919 -5.295 -16.207 1.00 94.81 75 ARG A O 1
ATOM 603 N N . ASP A 1 76 ? -0.007 -5.402 -15.036 1.00 95.69 76 ASP A N 1
ATOM 604 C CA . ASP A 1 76 ? 0.772 -6.121 -16.031 1.00 95.69 76 ASP A CA 1
ATOM 605 C C . ASP A 1 76 ? 0.503 -7.632 -15.933 1.00 95.69 76 ASP A C 1
ATOM 607 O O . ASP A 1 76 ? 1.027 -8.335 -15.066 1.00 95.69 76 ASP A O 1
ATOM 611 N N . VAL A 1 77 ? -0.322 -8.132 -16.858 1.00 97.31 77 VAL A N 1
ATOM 612 C CA . VAL A 1 77 ? -0.677 -9.556 -16.969 1.00 97.31 77 VAL A CA 1
ATOM 613 C C . VAL A 1 77 ? 0.556 -10.435 -17.177 1.00 97.31 77 VAL A C 1
ATOM 615 O O . VAL A 1 77 ? 0.625 -11.527 -16.615 1.00 97.31 77 VAL A O 1
ATOM 618 N N . GLN A 1 78 ? 1.540 -9.974 -17.955 1.00 97.00 78 GLN A N 1
ATOM 619 C CA . GLN A 1 78 ? 2.748 -10.755 -18.216 1.00 97.00 78 GLN A CA 1
ATOM 620 C C . GLN A 1 78 ? 3.564 -10.911 -16.936 1.00 97.00 78 GLN A C 1
ATOM 622 O O . GLN A 1 78 ? 3.960 -12.026 -16.598 1.00 97.00 78 GLN A O 1
ATOM 627 N N . ARG A 1 79 ? 3.730 -9.822 -16.178 1.00 95.88 79 ARG A N 1
ATOM 628 C CA . ARG A 1 79 ? 4.404 -9.846 -14.876 1.00 95.88 79 ARG A CA 1
ATOM 629 C C . ARG A 1 79 ? 3.711 -10.773 -13.886 1.00 95.88 79 ARG A C 1
ATOM 631 O O . ARG A 1 79 ? 4.385 -11.571 -13.242 1.00 95.88 79 ARG A O 1
ATOM 638 N N . VAL A 1 80 ? 2.383 -10.696 -13.762 1.00 97.38 80 VAL A N 1
ATOM 639 C CA . VAL A 1 80 ? 1.629 -11.587 -12.862 1.00 97.38 80 VAL A CA 1
ATOM 640 C C . VAL A 1 80 ? 1.843 -13.051 -13.244 1.00 97.38 80 VAL A C 1
ATOM 642 O O . VAL A 1 80 ? 2.166 -13.857 -12.373 1.00 97.38 80 VAL A O 1
ATOM 645 N N . ASN A 1 81 ? 1.740 -13.387 -14.532 1.00 96.38 81 ASN A N 1
ATOM 646 C CA . ASN A 1 81 ? 1.937 -14.757 -15.007 1.00 96.38 81 ASN A CA 1
ATOM 647 C C . ASN A 1 81 ? 3.360 -15.266 -14.730 1.00 96.38 81 ASN A C 1
ATOM 649 O O . ASN A 1 81 ? 3.512 -16.349 -14.174 1.00 96.38 81 ASN A O 1
ATOM 653 N N . GLN A 1 82 ? 4.388 -14.465 -15.029 1.00 95.25 82 GLN A N 1
ATOM 654 C CA . GLN A 1 82 ? 5.787 -14.808 -14.743 1.00 95.25 82 GLN A CA 1
ATOM 655 C C . GLN A 1 82 ? 6.030 -15.034 -13.247 1.00 95.25 82 GLN A C 1
ATOM 657 O O . GLN A 1 82 ? 6.711 -15.977 -12.851 1.00 95.25 82 GLN A O 1
ATOM 662 N N . LEU A 1 83 ? 5.461 -14.183 -12.390 1.00 95.56 83 LEU A N 1
ATOM 663 C CA . LEU A 1 83 ? 5.618 -14.323 -10.947 1.00 95.56 83 LEU A CA 1
ATOM 664 C C . LEU A 1 83 ? 4.922 -15.579 -10.416 1.00 95.56 83 LEU A C 1
ATOM 666 O O . LEU A 1 83 ? 5.494 -16.264 -9.572 1.00 95.56 83 LEU A O 1
ATOM 670 N N . LEU A 1 84 ? 3.737 -15.924 -10.929 1.00 94.69 84 LEU A N 1
ATOM 671 C CA . LEU A 1 84 ? 3.009 -17.140 -10.543 1.00 94.69 84 LEU A CA 1
ATOM 672 C C . LEU A 1 84 ? 3.791 -18.434 -10.824 1.00 94.69 84 LEU A C 1
ATOM 674 O O . LEU A 1 84 ? 3.565 -19.435 -10.143 1.00 94.69 84 LEU A O 1
ATOM 678 N N . GLU A 1 85 ? 4.724 -18.428 -11.779 1.00 93.06 85 GLU A N 1
ATOM 679 C CA . GLU A 1 85 ? 5.592 -19.579 -12.061 1.00 93.06 85 GLU A CA 1
ATOM 680 C C . GLU A 1 85 ? 6.657 -19.806 -10.979 1.00 93.06 85 GLU A C 1
ATOM 682 O O . GLU A 1 85 ? 7.042 -20.952 -10.729 1.00 93.06 85 GLU A O 1
ATOM 687 N N . VAL A 1 86 ? 7.108 -18.733 -10.320 1.00 91.25 86 VAL A N 1
ATOM 688 C CA . VAL A 1 86 ? 8.263 -18.748 -9.404 1.00 91.25 86 VAL A CA 1
ATOM 689 C C . VAL A 1 86 ? 7.890 -18.575 -7.929 1.00 91.25 86 VAL A C 1
ATOM 691 O O . VAL A 1 86 ? 8.703 -18.871 -7.050 1.00 91.25 86 VAL A O 1
ATOM 694 N N . VAL A 1 87 ? 6.682 -18.102 -7.613 1.00 90.81 87 VAL A N 1
ATOM 695 C CA . VAL A 1 87 ? 6.201 -17.981 -6.225 1.00 90.81 87 VAL A CA 1
ATOM 696 C C . VAL A 1 87 ? 5.535 -19.270 -5.733 1.00 90.81 87 VAL A C 1
ATOM 698 O O . VAL A 1 87 ? 5.203 -20.178 -6.496 1.00 90.81 87 VAL A O 1
ATOM 701 N N . ASP A 1 88 ? 5.339 -19.380 -4.417 1.00 88.06 88 ASP A N 1
ATOM 702 C CA . ASP A 1 88 ? 4.564 -20.484 -3.853 1.00 88.06 88 ASP A CA 1
ATOM 703 C C . ASP A 1 88 ? 3.110 -20.441 -4.348 1.00 88.06 88 ASP A C 1
ATOM 705 O O . ASP A 1 88 ? 2.493 -19.380 -4.362 1.00 88.06 88 ASP A O 1
ATOM 709 N N . LYS A 1 89 ? 2.527 -21.600 -4.679 1.00 84.38 89 LYS A N 1
ATOM 710 C CA . LYS A 1 89 ? 1.123 -21.721 -5.121 1.00 84.38 89 LYS A CA 1
ATOM 711 C C . LYS A 1 89 ? 0.101 -21.185 -4.108 1.00 84.38 89 LYS A C 1
ATOM 713 O O . LYS A 1 89 ? -1.050 -20.971 -4.470 1.00 84.38 89 LYS A O 1
ATOM 718 N N . LYS A 1 90 ? 0.486 -21.016 -2.839 1.00 85.06 90 LYS A N 1
ATOM 719 C CA . LYS A 1 90 ? -0.347 -20.404 -1.792 1.00 85.06 90 LYS A CA 1
ATOM 720 C C . LYS A 1 90 ? -0.413 -18.875 -1.893 1.00 85.06 90 LYS A C 1
ATOM 722 O O . LYS A 1 90 ? -1.299 -18.277 -1.288 1.00 85.06 90 LYS A O 1
ATOM 727 N N . VAL A 1 91 ? 0.505 -18.242 -2.625 1.00 92.31 91 VAL A N 1
ATOM 728 C CA . VAL A 1 91 ? 0.507 -16.794 -2.858 1.00 92.31 91 VAL A CA 1
ATOM 729 C C . VAL A 1 91 ? -0.543 -16.460 -3.912 1.00 92.31 91 VAL A C 1
ATOM 731 O O . VAL A 1 91 ? -0.550 -17.030 -4.999 1.00 92.31 91 VAL A O 1
ATOM 734 N N . THR A 1 92 ? -1.432 -15.519 -3.597 1.00 97.06 92 THR A N 1
ATOM 735 C CA . THR A 1 92 ? -2.459 -15.053 -4.538 1.00 97.06 92 THR A CA 1
ATOM 736 C C . THR A 1 92 ? -1.968 -13.798 -5.247 1.00 97.06 92 THR A C 1
ATOM 738 O O . THR A 1 92 ? -1.797 -12.764 -4.603 1.00 97.06 92 THR A O 1
ATOM 741 N N . LEU A 1 93 ? -1.768 -13.884 -6.562 1.00 98.19 93 LEU A N 1
ATOM 742 C CA . LEU A 1 93 ? -1.479 -12.747 -7.438 1.00 98.19 93 LEU A CA 1
ATOM 743 C C . LEU A 1 93 ? -2.615 -12.590 -8.455 1.00 98.19 93 LEU A C 1
ATOM 745 O O . LEU A 1 93 ? -3.171 -13.590 -8.907 1.00 98.19 93 LEU A O 1
ATOM 749 N N . THR A 1 94 ? -2.973 -11.359 -8.806 1.00 98.31 94 THR A N 1
ATOM 750 C CA . THR A 1 94 ? -4.084 -11.079 -9.722 1.00 98.31 94 THR A CA 1
ATOM 751 C C . THR A 1 94 ? -3.874 -9.790 -10.513 1.00 98.31 94 THR A C 1
ATOM 753 O O . THR A 1 94 ?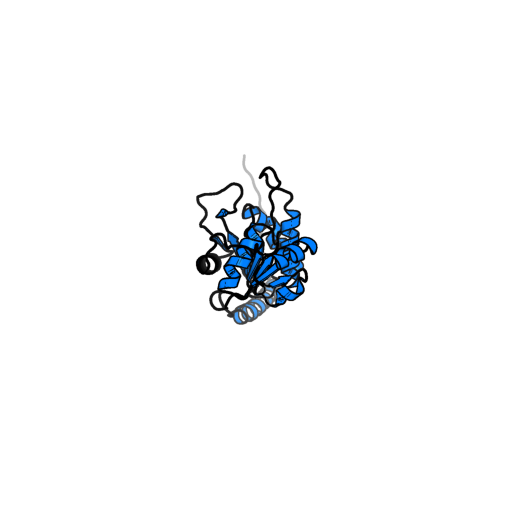 -3.093 -8.922 -10.126 1.00 98.31 94 THR A O 1
ATOM 756 N N . THR A 1 95 ? -4.595 -9.675 -11.624 1.00 98.00 95 THR A N 1
ATOM 757 C CA . THR A 1 95 ? -4.770 -8.442 -12.408 1.00 98.00 95 THR A CA 1
ATOM 758 C C . THR A 1 95 ? -6.184 -7.874 -12.289 1.00 98.00 95 THR A C 1
ATOM 760 O O . THR A 1 95 ? -6.484 -6.828 -12.862 1.00 98.00 95 THR A O 1
ATOM 763 N N . ASP A 1 96 ? -7.052 -8.550 -11.535 1.00 97.38 96 ASP A N 1
ATOM 764 C CA . ASP A 1 96 ? -8.414 -8.121 -11.255 1.00 97.38 96 ASP A CA 1
ATOM 765 C C . ASP A 1 96 ? -8.447 -7.293 -9.966 1.00 97.38 96 ASP A C 1
ATOM 767 O O . ASP A 1 96 ? -8.173 -7.794 -8.871 1.00 97.38 96 ASP A O 1
ATOM 771 N N . VAL A 1 97 ? -8.783 -6.010 -10.105 1.00 96.38 97 VAL A N 1
ATOM 772 C CA . VAL A 1 97 ? -8.860 -5.076 -8.980 1.00 96.38 97 VAL A CA 1
ATOM 773 C C . VAL A 1 97 ? -9.999 -5.443 -8.027 1.00 96.38 97 VAL A C 1
ATOM 775 O O . VAL A 1 97 ? -9.856 -5.252 -6.821 1.00 96.38 97 VAL A O 1
ATOM 778 N N . ASP A 1 98 ? -11.093 -6.047 -8.506 1.00 97.56 98 ASP A N 1
ATOM 779 C CA . ASP A 1 98 ? -12.248 -6.377 -7.665 1.00 97.56 98 ASP A CA 1
ATOM 780 C C . ASP A 1 98 ? -11.922 -7.453 -6.622 1.00 97.56 98 ASP A C 1
ATOM 782 O O . ASP A 1 98 ? -12.518 -7.479 -5.539 1.00 97.56 98 ASP A O 1
ATOM 786 N N . MET A 1 99 ? -10.906 -8.288 -6.867 1.00 97.94 99 MET A N 1
ATOM 787 C CA . MET A 1 99 ? -10.394 -9.214 -5.856 1.00 97.94 99 MET A CA 1
ATOM 788 C C . MET A 1 99 ? -9.910 -8.506 -4.586 1.00 97.94 99 MET A C 1
ATOM 790 O O . MET A 1 99 ? -9.975 -9.093 -3.501 1.00 97.94 99 MET A O 1
ATOM 794 N N . LEU A 1 100 ? -9.467 -7.252 -4.698 1.00 97.88 100 LEU A N 1
ATOM 795 C CA . LEU A 1 100 ? -8.984 -6.455 -3.576 1.00 97.88 100 LEU A CA 1
ATOM 796 C C . LEU A 1 100 ? -10.105 -5.958 -2.656 1.00 97.88 100 LEU A C 1
ATOM 798 O O . LEU A 1 100 ? -9.806 -5.544 -1.541 1.00 97.88 100 LEU A O 1
ATOM 802 N N . ARG A 1 101 ? -11.388 -6.096 -3.029 1.00 97.62 101 ARG A N 1
ATOM 803 C CA . ARG A 1 101 ? -12.528 -5.862 -2.110 1.00 97.62 101 ARG A CA 1
ATOM 804 C C . ARG A 1 101 ? -12.523 -6.801 -0.901 1.00 97.62 101 ARG A C 1
ATOM 806 O O . ARG A 1 101 ? -13.208 -6.558 0.087 1.00 97.62 101 ARG A O 1
ATOM 813 N N . LYS A 1 102 ? -11.766 -7.900 -0.975 1.00 96.88 102 LYS A N 1
ATOM 814 C CA . LYS A 1 102 ? -11.545 -8.820 0.148 1.00 96.88 102 LYS A CA 1
ATOM 815 C C . LYS A 1 102 ? -10.555 -8.256 1.170 1.00 96.88 102 LYS A C 1
ATOM 817 O O . LYS A 1 102 ? -10.473 -8.799 2.270 1.00 96.88 102 LYS A O 1
ATOM 822 N N . CYS A 1 103 ? -9.808 -7.211 0.832 1.00 97.94 103 CYS A N 1
ATOM 823 C CA . CYS A 1 103 ? -8.790 -6.600 1.678 1.00 97.94 103 CYS A CA 1
ATOM 824 C C . CYS A 1 103 ? -9.355 -5.399 2.448 1.00 97.94 103 CYS A C 1
ATOM 826 O O . CYS A 1 103 ? -10.383 -4.846 2.080 1.00 97.94 103 CYS A O 1
ATOM 828 N N . ASN A 1 104 ? -8.688 -5.032 3.539 1.00 97.00 104 ASN A N 1
ATOM 829 C CA . ASN A 1 104 ? -8.975 -3.827 4.334 1.00 97.00 104 ASN A CA 1
ATOM 830 C C . ASN A 1 104 ? -7.699 -3.041 4.691 1.00 97.00 104 ASN A C 1
ATOM 832 O O . ASN A 1 104 ? -7.747 -1.981 5.312 1.00 97.00 104 ASN A O 1
ATOM 836 N N . PHE A 1 105 ? -6.538 -3.562 4.293 1.00 98.06 105 PHE A N 1
ATOM 837 C CA . PHE A 1 105 ? -5.241 -2.939 4.482 1.00 98.06 105 PHE A CA 1
ATOM 838 C C . PHE A 1 105 ? -4.502 -2.956 3.146 1.00 98.06 105 PHE A C 1
ATOM 840 O O . PHE A 1 105 ? -4.120 -4.014 2.649 1.00 98.06 105 PHE A O 1
ATOM 847 N N . PHE A 1 106 ? -4.330 -1.795 2.533 1.00 98.69 106 PHE A N 1
ATOM 848 C CA . PHE A 1 106 ? -3.770 -1.648 1.197 1.00 98.69 106 PHE A CA 1
ATOM 849 C C . PHE A 1 106 ? -2.352 -1.102 1.287 1.00 98.69 106 PHE A C 1
ATOM 851 O O . PHE A 1 106 ? -2.130 -0.076 1.916 1.00 98.69 106 PHE A O 1
ATOM 858 N N . ILE A 1 107 ? -1.397 -1.751 0.632 1.00 98.56 107 ILE A N 1
ATOM 859 C CA . ILE A 1 107 ? -0.013 -1.291 0.522 1.00 98.56 107 ILE A CA 1
ATOM 860 C C . ILE A 1 107 ? 0.229 -0.886 -0.926 1.00 98.56 107 ILE A C 1
ATOM 862 O O . ILE A 1 107 ? 0.179 -1.725 -1.820 1.00 98.56 107 ILE A O 1
ATOM 866 N N . ILE A 1 108 ? 0.513 0.387 -1.171 1.00 98.25 108 ILE A N 1
ATOM 867 C CA . ILE A 1 108 ? 0.888 0.900 -2.485 1.00 98.25 108 ILE A CA 1
ATOM 868 C C . ILE A 1 108 ? 2.413 0.880 -2.599 1.00 98.25 108 ILE A C 1
ATOM 870 O O . ILE A 1 108 ? 3.102 1.681 -1.969 1.00 98.25 108 ILE A O 1
ATOM 874 N N . ALA A 1 109 ? 2.922 -0.041 -3.418 1.00 96.31 109 ALA A N 1
ATOM 875 C CA . ALA A 1 109 ? 4.341 -0.295 -3.669 1.00 96.31 109 ALA A CA 1
ATOM 876 C C . ALA A 1 109 ? 4.677 -0.143 -5.167 1.00 96.31 109 ALA A C 1
ATOM 878 O O . ALA A 1 109 ? 5.421 -0.937 -5.746 1.00 96.31 109 ALA A O 1
ATOM 879 N N . VAL A 1 110 ? 4.081 0.871 -5.800 1.00 92.25 110 VAL A N 1
ATOM 880 C CA . VAL A 1 110 ? 4.338 1.252 -7.194 1.00 92.25 110 VAL A CA 1
ATOM 881 C C . VAL A 1 110 ? 5.523 2.203 -7.227 1.00 92.25 110 VAL A C 1
ATOM 883 O O . VAL A 1 110 ? 5.476 3.238 -6.567 1.00 92.25 110 VAL A O 1
ATOM 886 N N . ASP A 1 111 ? 6.562 1.856 -7.983 1.00 80.88 111 ASP A N 1
ATOM 887 C CA . ASP A 1 111 ? 7.782 2.658 -8.073 1.00 80.88 111 ASP A CA 1
ATOM 888 C C . ASP A 1 111 ? 7.495 4.063 -8.639 1.00 80.88 111 ASP A C 1
ATOM 890 O O . ASP A 1 111 ? 6.798 4.222 -9.643 1.00 80.88 111 ASP A O 1
ATOM 894 N N . SER A 1 112 ? 8.046 5.082 -7.976 1.00 73.75 112 SER A N 1
ATOM 895 C CA . SER A 1 112 ? 7.961 6.511 -8.331 1.00 73.75 112 SER A CA 1
ATOM 896 C C . SER A 1 112 ? 9.338 7.146 -8.553 1.00 73.75 112 SER A C 1
ATOM 898 O O . SER A 1 112 ? 9.490 8.366 -8.490 1.00 73.75 112 SER A O 1
ATOM 900 N N . LEU A 1 113 ? 10.355 6.313 -8.776 1.00 72.31 113 LEU A N 1
ATOM 901 C CA . LEU A 1 113 ? 11.682 6.750 -9.194 1.00 72.31 113 LEU A CA 1
ATOM 902 C C . LEU A 1 113 ? 11.911 6.379 -10.651 1.00 72.31 113 LEU A C 1
ATOM 904 O O . LEU A 1 113 ? 11.374 5.392 -11.157 1.00 72.31 113 LEU A O 1
ATOM 908 N N . SER A 1 114 ? 12.720 7.190 -11.317 1.00 67.56 114 SER A N 1
ATOM 909 C CA . SER A 1 114 ? 13.276 6.859 -12.625 1.00 67.56 114 SER A CA 1
ATOM 910 C C . SER A 1 114 ? 14.536 5.999 -12.466 1.00 67.56 114 SER A C 1
ATOM 912 O O . SER A 1 114 ? 15.028 5.800 -11.354 1.00 67.56 114 SER A O 1
ATOM 914 N N . GLU A 1 115 ? 15.059 5.452 -13.566 1.00 63.41 115 GLU A N 1
ATOM 915 C CA . GLU A 1 115 ? 16.200 4.518 -13.538 1.00 63.41 115 GLU A CA 1
ATOM 916 C C . GLU A 1 115 ? 17.470 5.108 -12.901 1.00 63.41 115 GLU A C 1
ATOM 918 O O . GLU A 1 115 ? 18.279 4.369 -12.346 1.00 63.41 115 GLU A O 1
ATOM 923 N N . ASN A 1 116 ? 17.636 6.433 -12.935 1.00 66.12 116 ASN A N 1
ATOM 924 C CA . ASN A 1 116 ? 18.766 7.137 -12.324 1.00 66.12 116 ASN A CA 1
ATOM 925 C C . ASN A 1 116 ? 18.552 7.473 -10.831 1.00 66.12 116 ASN A C 1
ATOM 927 O O . ASN A 1 116 ? 19.423 8.089 -10.223 1.00 66.12 116 ASN A O 1
ATOM 931 N N . GLY A 1 117 ? 17.421 7.076 -10.238 1.00 61.19 117 GLY A N 1
ATOM 932 C CA . GLY A 1 117 ? 17.097 7.340 -8.835 1.00 61.19 117 GLY A CA 1
ATOM 933 C C . GLY A 1 117 ? 16.512 8.727 -8.555 1.00 61.19 117 GLY A C 1
ATOM 934 O O . GLY A 1 117 ? 16.245 9.033 -7.395 1.00 61.19 117 GLY A O 1
ATOM 935 N N . GLU A 1 118 ? 16.269 9.542 -9.585 1.00 63.62 118 GLU A N 1
ATOM 936 C CA . GLU A 1 118 ? 15.578 10.824 -9.443 1.00 63.62 118 GLU A CA 1
ATOM 937 C C . GLU A 1 118 ? 14.056 10.619 -9.347 1.00 63.62 118 GLU A C 1
ATOM 939 O O . GLU A 1 118 ? 13.524 9.682 -9.971 1.00 63.62 118 GLU A O 1
ATOM 944 N N . PRO A 1 119 ? 13.332 11.489 -8.612 1.00 65.06 119 PRO A N 1
ATOM 945 C CA . PRO A 1 119 ? 11.873 11.478 -8.580 1.00 65.06 119 PRO A CA 1
ATOM 946 C C . PRO A 1 119 ? 11.299 11.489 -10.001 1.00 65.06 119 PRO A C 1
ATOM 948 O O . PRO A 1 119 ? 11.564 12.405 -10.780 1.00 65.06 119 PRO A O 1
ATOM 951 N N . SER A 1 120 ? 10.532 10.457 -10.353 1.00 70.50 120 SER A N 1
ATOM 952 C CA . SER A 1 120 ? 9.854 10.394 -11.645 1.00 70.50 120 SER A CA 1
ATOM 953 C C . SER A 1 120 ? 8.480 11.057 -11.581 1.00 70.50 120 SER A C 1
ATOM 955 O O . SER A 1 120 ? 8.042 11.566 -10.546 1.00 70.50 120 SER A O 1
ATOM 957 N N . ASP A 1 121 ? 7.790 11.061 -12.720 1.00 81.00 121 ASP A N 1
ATOM 958 C CA . ASP A 1 121 ? 6.369 11.375 -12.777 1.00 81.00 121 ASP A CA 1
ATOM 959 C C . ASP A 1 121 ? 5.595 10.537 -11.741 1.00 81.00 121 ASP A C 1
ATOM 961 O O . ASP A 1 121 ? 5.597 9.309 -11.780 1.00 81.00 121 ASP A O 1
ATOM 965 N N . ILE A 1 122 ? 4.906 11.215 -10.820 1.00 87.19 122 ILE A N 1
ATOM 966 C CA . ILE A 1 122 ? 4.111 10.611 -9.739 1.00 87.19 122 ILE A CA 1
ATOM 967 C C . ILE A 1 122 ? 2.767 10.059 -10.234 1.00 87.19 122 ILE A C 1
ATOM 969 O O . ILE A 1 122 ? 2.027 9.431 -9.471 1.00 87.19 122 ILE A O 1
ATOM 973 N N . THR A 1 123 ? 2.426 10.270 -11.508 1.00 90.69 123 THR A N 1
ATOM 974 C CA . THR A 1 123 ? 1.175 9.811 -12.127 1.00 90.69 123 THR A CA 1
ATOM 975 C C . THR A 1 123 ? 0.881 8.321 -11.900 1.00 90.69 123 THR A C 1
ATOM 977 O O . THR A 1 123 ? -0.271 8.005 -11.585 1.00 90.69 123 THR A O 1
ATOM 980 N N . PRO A 1 124 ? 1.840 7.375 -12.011 1.00 91.31 124 PRO A N 1
ATOM 981 C CA . PRO A 1 124 ? 1.590 5.965 -11.704 1.00 91.31 124 PRO A CA 1
ATOM 982 C C . PRO A 1 124 ? 1.134 5.750 -10.258 1.00 91.31 124 PRO A C 1
ATOM 984 O O . PRO A 1 124 ? 0.226 4.955 -10.015 1.00 91.31 124 PRO A O 1
ATOM 987 N N . LEU A 1 125 ? 1.704 6.501 -9.313 1.00 92.81 125 LEU A N 1
ATOM 988 C CA . LEU A 1 125 ? 1.365 6.407 -7.900 1.00 92.81 125 LEU A CA 1
ATOM 989 C C . LEU A 1 125 ? -0.037 6.960 -7.610 1.00 92.81 125 LEU A C 1
ATOM 991 O O . LEU A 1 125 ? -0.832 6.318 -6.922 1.00 92.81 125 LEU A O 1
ATOM 995 N N . VAL A 1 126 ? -0.375 8.109 -8.201 1.00 95.38 126 VAL A N 1
ATOM 996 C CA . VAL A 1 126 ? -1.723 8.693 -8.110 1.00 95.38 126 VAL A CA 1
ATOM 997 C C . VAL A 1 126 ? -2.768 7.747 -8.702 1.00 95.38 126 VAL A C 1
ATOM 999 O O . VAL A 1 126 ? -3.819 7.534 -8.096 1.00 95.38 126 VAL A O 1
ATOM 1002 N N . ARG A 1 127 ? -2.478 7.128 -9.853 1.00 95.44 127 ARG A N 1
ATOM 1003 C CA . ARG A 1 127 ? -3.363 6.131 -10.475 1.00 95.44 127 ARG A CA 1
ATOM 1004 C C . ARG A 1 127 ? -3.542 4.898 -9.596 1.00 95.44 127 ARG A C 1
ATOM 1006 O O . ARG A 1 127 ? -4.665 4.425 -9.469 1.00 95.44 127 ARG A O 1
ATOM 1013 N N . ALA A 1 128 ? -2.484 4.413 -8.948 1.00 96.06 128 ALA A N 1
ATOM 1014 C CA . ALA A 1 128 ? -2.588 3.299 -8.008 1.00 96.06 128 ALA A CA 1
ATOM 1015 C C . ALA A 1 128 ? -3.519 3.637 -6.832 1.00 96.06 128 ALA A C 1
ATOM 1017 O O . ALA A 1 128 ? -4.407 2.849 -6.511 1.00 96.06 128 ALA A O 1
ATOM 1018 N N . GLY A 1 129 ? -3.394 4.841 -6.261 1.00 97.06 129 GLY A N 1
ATOM 1019 C CA . GLY A 1 129 ? -4.337 5.341 -5.256 1.00 97.06 129 GLY A CA 1
ATOM 1020 C C . GLY A 1 129 ? -5.775 5.390 -5.783 1.00 97.06 129 GLY A C 1
ATOM 1021 O O . GLY A 1 129 ? -6.698 4.901 -5.137 1.00 97.06 129 GLY A O 1
ATOM 1022 N N . GLN A 1 130 ? -5.982 5.895 -7.000 1.00 97.56 130 GLN A N 1
ATOM 1023 C CA . GLN A 1 130 ? -7.301 5.906 -7.639 1.00 97.56 130 GLN A CA 1
ATOM 1024 C C . GLN A 1 130 ? -7.876 4.504 -7.886 1.00 97.56 130 GLN A C 1
ATOM 1026 O O . GLN A 1 130 ? -9.093 4.363 -7.903 1.00 97.56 130 GLN A O 1
ATOM 1031 N N . MET A 1 131 ? -7.054 3.481 -8.117 1.00 97.31 131 MET A N 1
ATOM 1032 C CA . MET A 1 131 ? -7.532 2.099 -8.242 1.00 97.31 131 MET A CA 1
ATOM 1033 C C . MET A 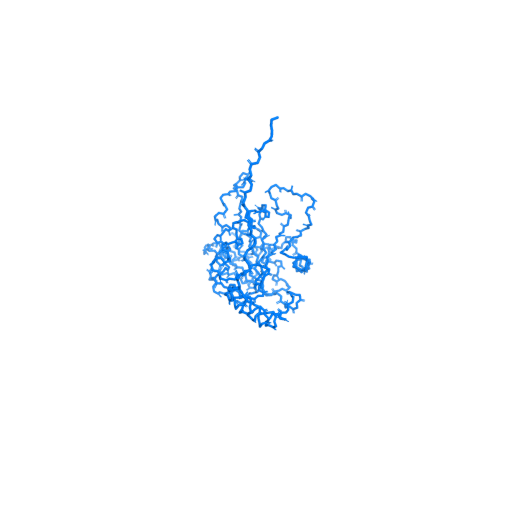1 131 ? -7.951 1.543 -6.882 1.00 97.31 131 MET A C 1
ATOM 1035 O O . MET A 1 131 ? -9.034 0.983 -6.762 1.00 97.31 131 MET A O 1
ATOM 1039 N N . VAL A 1 132 ? -7.157 1.789 -5.832 1.00 98.12 132 VAL A N 1
ATOM 1040 C CA . VAL A 1 132 ? -7.552 1.455 -4.452 1.00 98.12 132 VAL A CA 1
ATOM 1041 C C . VAL A 1 132 ? -8.887 2.117 -4.102 1.00 98.12 132 VAL A C 1
ATOM 1043 O O . VAL A 1 132 ? -9.764 1.469 -3.543 1.00 98.12 132 VAL A O 1
ATOM 1046 N N . ALA A 1 133 ? -9.100 3.369 -4.512 1.00 98.06 133 ALA A N 1
ATOM 1047 C CA . ALA A 1 133 ? -10.343 4.100 -4.271 1.00 98.06 133 ALA A CA 1
ATOM 1048 C C . ALA A 1 133 ? -11.610 3.450 -4.876 1.00 98.06 133 ALA A C 1
ATOM 1050 O O . ALA A 1 133 ? -12.705 3.780 -4.432 1.00 98.06 133 ALA A O 1
ATOM 1051 N N . GLU A 1 134 ? -11.494 2.551 -5.864 1.00 97.50 134 GLU A N 1
ATOM 1052 C CA . GLU A 1 134 ? -12.637 1.818 -6.455 1.00 97.50 134 GLU A CA 1
ATOM 1053 C C . GLU A 1 134 ? -13.148 0.678 -5.561 1.00 97.50 134 GLU A C 1
ATOM 1055 O O . GLU A 1 134 ? -14.295 0.227 -5.689 1.00 97.50 134 GLU A O 1
ATOM 1060 N N . VAL A 1 135 ? -12.287 0.198 -4.665 1.00 97.94 135 VAL A N 1
ATOM 1061 C CA . VAL A 1 135 ? -12.546 -0.945 -3.782 1.00 97.94 135 VAL A CA 1
ATOM 1062 C C . VAL A 1 135 ? -12.538 -0.573 -2.301 1.00 97.94 135 VAL A C 1
ATOM 1064 O O . VAL A 1 135 ? -13.050 -1.344 -1.494 1.00 97.94 135 VAL A O 1
ATOM 1067 N N . LEU A 1 136 ? -12.029 0.614 -1.965 1.00 97.38 136 LEU A N 1
ATOM 1068 C CA . LEU A 1 136 ? -11.908 1.150 -0.612 1.00 97.38 136 LEU A CA 1
ATOM 1069 C C . LEU A 1 136 ? -13.262 1.244 0.105 1.00 97.38 136 LEU A C 1
ATOM 1071 O O . LEU A 1 136 ? -14.245 1.731 -0.457 1.00 97.38 136 LEU A O 1
ATOM 1075 N N . GLN A 1 137 ? -13.292 0.820 1.363 1.00 96.50 137 GLN A N 1
ATOM 1076 C CA . GLN A 1 137 ? -14.433 0.903 2.268 1.00 96.50 137 GLN A CA 1
ATOM 1077 C C . GLN A 1 137 ? -14.101 1.764 3.500 1.00 96.50 137 GLN A C 1
ATOM 1079 O O . GLN A 1 137 ? -12.929 1.968 3.837 1.00 96.50 137 GLN A O 1
ATOM 1084 N N . PRO A 1 138 ? -15.117 2.285 4.214 1.00 95.81 138 PRO A N 1
ATOM 1085 C CA . PRO A 1 138 ? -14.894 2.930 5.500 1.00 95.81 138 PRO A CA 1
ATOM 1086 C C . PRO A 1 138 ? -14.198 1.992 6.505 1.00 95.81 138 PRO A C 1
ATOM 1088 O O . PRO A 1 138 ? -14.620 0.855 6.695 1.00 95.81 138 PRO A O 1
ATOM 1091 N N . GLY A 1 139 ? -13.159 2.487 7.177 1.00 93.56 139 GLY A N 1
ATOM 1092 C CA . GLY A 1 139 ? -12.325 1.761 8.141 1.00 93.56 139 GLY A CA 1
ATOM 1093 C C . GLY A 1 139 ? -11.022 1.199 7.560 1.00 93.56 139 GLY A C 1
ATOM 1094 O O . GLY A 1 139 ? -10.144 0.779 8.320 1.00 93.56 139 GLY A O 1
ATOM 1095 N N . ASP A 1 140 ? -10.866 1.220 6.237 1.00 97.12 140 ASP A N 1
ATOM 1096 C CA . ASP A 1 140 ? -9.680 0.688 5.573 1.00 97.12 140 ASP A CA 1
ATOM 1097 C C . ASP A 1 140 ? -8.442 1.571 5.784 1.00 97.12 140 ASP A C 1
ATOM 1099 O O . ASP A 1 140 ? -8.531 2.787 5.979 1.00 97.12 140 ASP A O 1
ATOM 1103 N N . THR A 1 141 ? -7.264 0.950 5.707 1.00 97.56 141 THR A N 1
ATOM 1104 C CA . THR A 1 141 ? -5.968 1.637 5.814 1.00 97.56 141 THR A CA 1
ATOM 1105 C C . THR A 1 141 ? -5.207 1.559 4.495 1.00 97.56 141 THR A C 1
ATOM 1107 O O . THR A 1 141 ? -5.065 0.479 3.931 1.00 97.56 141 THR A O 1
ATOM 1110 N N . VAL A 1 142 ? -4.670 2.683 4.020 1.00 98.31 142 VAL A N 1
ATOM 1111 C CA . VAL A 1 142 ? -3.824 2.779 2.822 1.00 98.31 142 VAL A CA 1
ATOM 1112 C C . VAL A 1 142 ? -2.411 3.205 3.221 1.00 98.31 142 VAL A C 1
ATOM 1114 O O . VAL A 1 142 ? -2.195 4.308 3.719 1.00 98.31 142 VAL A O 1
ATOM 1117 N N . VAL A 1 143 ? -1.431 2.344 2.979 1.00 98.06 143 VAL A N 1
ATOM 1118 C CA . VAL A 1 143 ? -0.019 2.553 3.300 1.00 98.06 143 VAL A CA 1
ATOM 1119 C C . VAL A 1 143 ? 0.784 2.756 2.024 1.00 98.06 143 VAL A C 1
ATOM 1121 O O . VAL A 1 143 ? 0.726 1.938 1.113 1.00 98.06 143 VAL A O 1
ATOM 1124 N N . TYR A 1 144 ? 1.578 3.818 1.964 1.00 97.19 144 TYR A N 1
ATOM 1125 C CA . TYR A 1 144 ? 2.531 4.049 0.881 1.00 97.19 144 TYR A CA 1
ATOM 1126 C C . TYR A 1 144 ? 3.907 3.481 1.265 1.00 97.19 144 TYR A C 1
ATOM 1128 O O . TYR A 1 144 ? 4.561 3.981 2.183 1.00 97.19 144 TYR A O 1
ATOM 1136 N N . ASP A 1 145 ? 4.350 2.442 0.552 1.00 96.06 145 ASP A N 1
ATOM 1137 C CA . ASP A 1 145 ? 5.680 1.816 0.660 1.00 96.06 145 ASP A CA 1
ATOM 1138 C C . ASP A 1 145 ? 6.419 1.981 -0.674 1.00 96.06 145 ASP A C 1
ATOM 1140 O O . ASP A 1 145 ? 6.764 1.025 -1.369 1.00 96.06 145 ASP A O 1
ATOM 1144 N N . THR A 1 146 ? 6.586 3.242 -1.061 1.00 91.88 146 THR A N 1
ATOM 1145 C CA . THR A 1 146 ? 7.147 3.664 -2.344 1.00 91.88 146 THR A CA 1
ATOM 1146 C C . THR A 1 146 ? 8.150 4.796 -2.134 1.00 91.88 146 THR A C 1
ATOM 1148 O O . THR A 1 146 ? 7.966 5.583 -1.198 1.00 91.88 146 THR A O 1
ATOM 1151 N N . PRO A 1 147 ? 9.216 4.882 -2.950 1.00 88.94 147 PRO A N 1
ATOM 1152 C CA . PRO A 1 147 ? 10.215 5.932 -2.838 1.00 88.94 147 PRO A CA 1
ATOM 1153 C C . PRO A 1 147 ? 9.704 7.334 -3.211 1.00 88.94 147 PRO A C 1
ATOM 1155 O O . PRO A 1 147 ? 9.909 7.817 -4.325 1.00 88.94 147 PRO A O 1
ATOM 1158 N N . VAL A 1 148 ? 9.029 7.999 -2.273 1.00 87.44 148 VAL A N 1
ATOM 1159 C CA . VAL A 1 148 ? 8.467 9.342 -2.451 1.00 87.44 148 VAL A CA 1
ATOM 1160 C C . VAL A 1 148 ? 8.409 10.090 -1.119 1.00 87.44 148 VAL A C 1
ATOM 1162 O O . VAL A 1 148 ? 8.203 9.491 -0.063 1.00 87.44 148 VAL A O 1
ATOM 1165 N N . HIS A 1 149 ? 8.564 11.413 -1.155 1.00 87.19 149 HIS A N 1
ATOM 1166 C CA . HIS A 1 149 ? 8.406 12.235 0.041 1.00 87.19 149 HIS A CA 1
ATOM 1167 C C . HIS A 1 149 ? 6.933 12.272 0.518 1.00 87.19 149 HIS A C 1
ATOM 1169 O O . HIS A 1 149 ? 6.029 12.445 -0.310 1.00 87.19 149 HIS A O 1
ATOM 1175 N N . PRO A 1 150 ? 6.659 12.205 1.835 1.00 88.31 150 PRO A N 1
ATOM 1176 C CA . PRO A 1 150 ? 5.298 12.222 2.386 1.00 88.31 150 PRO A CA 1
ATOM 1177 C C . PRO A 1 150 ? 4.428 13.406 1.950 1.00 88.31 150 PRO A C 1
ATOM 1179 O O . PRO A 1 150 ? 3.246 13.236 1.656 1.00 88.31 150 PRO A O 1
ATOM 1182 N N . ASP A 1 151 ? 5.007 14.602 1.826 1.00 88.69 151 ASP A N 1
ATOM 1183 C CA . ASP A 1 151 ? 4.296 15.783 1.313 1.00 88.69 151 ASP A CA 1
ATOM 1184 C C . ASP A 1 151 ? 3.640 15.561 -0.052 1.00 88.69 151 ASP A C 1
ATOM 1186 O O . ASP A 1 151 ? 2.556 16.083 -0.305 1.00 88.69 151 ASP A O 1
ATOM 1190 N N . ILE A 1 152 ? 4.290 14.811 -0.945 1.00 89.81 152 ILE A N 1
ATOM 1191 C CA . ILE A 1 152 ? 3.757 14.523 -2.280 1.00 89.81 152 ILE A CA 1
ATOM 1192 C C . ILE A 1 152 ? 2.534 13.615 -2.153 1.00 89.81 152 ILE A C 1
ATOM 1194 O O . ILE A 1 152 ? 1.515 13.851 -2.805 1.00 89.81 152 ILE A O 1
ATOM 1198 N N . ILE A 1 153 ? 2.604 12.615 -1.270 1.00 91.31 153 ILE A N 1
ATOM 1199 C CA . ILE A 1 153 ? 1.477 11.729 -0.966 1.00 91.31 153 ILE A CA 1
ATOM 1200 C C . ILE A 1 153 ? 0.294 12.554 -0.451 1.00 91.31 153 ILE A C 1
ATOM 1202 O O . ILE A 1 153 ? -0.804 12.444 -0.997 1.00 91.31 153 ILE A O 1
ATOM 1206 N N . LEU A 1 154 ? 0.522 13.425 0.537 1.00 93.00 154 LEU A N 1
ATOM 1207 C CA . LEU A 1 154 ? -0.521 14.255 1.148 1.00 93.00 154 LEU A CA 1
ATOM 1208 C C . LEU A 1 154 ? -1.134 15.266 0.170 1.00 93.00 154 LEU A C 1
ATOM 1210 O O . LEU A 1 154 ? -2.338 15.499 0.214 1.00 93.00 154 LEU A O 1
ATOM 1214 N N . LYS A 1 155 ? -0.329 15.859 -0.719 1.00 94.00 155 LYS A N 1
ATOM 1215 C CA . LYS A 1 155 ? -0.787 16.902 -1.654 1.00 94.00 155 LYS A CA 1
ATOM 1216 C C . LYS A 1 155 ? -1.425 16.344 -2.926 1.00 94.00 155 LYS A C 1
ATOM 1218 O O . LYS A 1 155 ? -2.236 17.036 -3.532 1.00 94.00 155 LYS A O 1
ATOM 1223 N N . GLN A 1 156 ? -1.054 15.136 -3.356 1.00 93.88 156 GLN A N 1
ATOM 1224 C CA . GLN A 1 156 ? -1.444 14.617 -4.676 1.00 93.88 156 GLN A CA 1
ATOM 1225 C C . GLN A 1 156 ? -2.160 13.267 -4.615 1.00 93.88 156 GLN A C 1
ATOM 1227 O O . GLN A 1 156 ? -3.178 13.081 -5.280 1.00 93.88 156 GLN A O 1
ATOM 1232 N N . CYS A 1 157 ? -1.670 12.327 -3.806 1.00 95.19 157 CYS A N 1
ATOM 1233 C CA . CYS A 1 157 ? -2.203 10.966 -3.800 1.00 95.19 157 CYS A CA 1
ATOM 1234 C C . CYS A 1 157 ? -3.442 10.837 -2.903 1.00 95.19 157 CYS A C 1
ATOM 1236 O O . CYS A 1 157 ? -4.455 10.288 -3.336 1.00 95.19 157 CYS A O 1
ATOM 1238 N N . VAL A 1 158 ? -3.405 11.393 -1.685 1.00 97.06 158 VAL A N 1
ATOM 1239 C CA . VAL A 1 158 ? -4.557 11.382 -0.766 1.00 97.06 158 VAL A CA 1
ATOM 1240 C C . VAL A 1 158 ? -5.774 12.089 -1.379 1.00 97.06 158 VAL A C 1
ATOM 1242 O O . VAL A 1 158 ? -6.819 11.443 -1.465 1.00 97.06 158 VAL A O 1
ATOM 1245 N N . PRO A 1 159 ? -5.671 13.316 -1.935 1.00 97.88 159 PRO A N 1
ATOM 1246 C CA . PRO A 1 159 ? -6.824 13.982 -2.546 1.00 97.88 159 PRO A CA 1
ATOM 1247 C C . PRO A 1 159 ? -7.402 13.220 -3.746 1.00 97.88 159 PRO A C 1
ATOM 1249 O O . PRO A 1 159 ? -8.604 13.279 -4.008 1.00 97.88 159 PRO A O 1
ATOM 1252 N N . ALA A 1 160 ? -6.568 12.478 -4.484 1.00 97.94 160 ALA A N 1
ATOM 1253 C CA . ALA A 1 160 ? -7.030 11.647 -5.590 1.00 97.94 160 ALA A CA 1
ATOM 1254 C C . ALA A 1 160 ? -7.871 10.453 -5.111 1.00 97.94 160 ALA A C 1
ATOM 1256 O O . ALA A 1 160 ? -8.881 10.136 -5.748 1.00 97.94 160 ALA A O 1
ATOM 1257 N N . ILE A 1 161 ? -7.490 9.828 -3.988 1.00 98.44 161 ILE A N 1
ATOM 1258 C CA . ILE A 1 161 ? -8.292 8.785 -3.335 1.00 98.44 161 ILE A CA 1
ATOM 1259 C C . ILE A 1 161 ? -9.612 9.378 -2.846 1.00 98.44 161 ILE A C 1
ATOM 1261 O O . ILE A 1 161 ? -10.672 8.831 -3.154 1.00 98.44 161 ILE A O 1
ATOM 1265 N N . GLU A 1 162 ? -9.567 10.508 -2.139 1.00 98.38 162 GLU A N 1
ATOM 1266 C CA . GLU A 1 162 ? -10.762 11.133 -1.561 1.00 98.38 162 GLU A CA 1
ATOM 1267 C C . GLU A 1 162 ? -11.777 11.529 -2.636 1.00 98.38 162 GLU A C 1
ATOM 1269 O O . GLU A 1 162 ? -12.961 11.194 -2.559 1.00 98.38 162 GLU A O 1
ATOM 1274 N N . LYS A 1 163 ? -11.300 12.174 -3.708 1.00 98.25 163 LYS A N 1
ATOM 1275 C CA . LYS A 1 163 ? -12.144 12.599 -4.829 1.00 98.25 163 LYS A CA 1
ATOM 1276 C C . LYS A 1 163 ? -12.878 11.425 -5.476 1.00 98.25 163 LYS A C 1
ATOM 1278 O O . LYS A 1 163 ? -14.041 11.572 -5.852 1.00 98.25 163 LYS A O 1
ATOM 1283 N N . LYS A 1 164 ? -12.196 10.290 -5.650 1.00 98.25 164 LYS A N 1
ATOM 1284 C CA . LYS A 1 164 ? -12.740 9.138 -6.373 1.00 98.25 164 LYS A CA 1
ATOM 1285 C C . LYS A 1 164 ? -13.616 8.245 -5.495 1.00 98.25 164 LYS A C 1
ATOM 1287 O O . LYS A 1 164 ? -14.688 7.853 -5.941 1.00 98.25 164 LYS A O 1
ATOM 1292 N N . SER A 1 165 ? -13.193 7.979 -4.261 1.00 97.75 165 SER A N 1
ATOM 1293 C CA . SER A 1 165 ? -13.940 7.146 -3.306 1.00 97.75 165 SER A CA 1
ATOM 1294 C C . SER A 1 165 ? -15.106 7.879 -2.638 1.00 97.75 165 SER A C 1
ATOM 1296 O O . SER A 1 165 ? -16.004 7.229 -2.114 1.00 97.75 165 SER A O 1
ATOM 1298 N N . ARG A 1 166 ? -15.099 9.224 -2.635 1.00 98.00 166 ARG A N 1
ATOM 1299 C CA . ARG A 1 166 ? -15.985 10.072 -1.811 1.00 98.00 166 ARG A CA 1
ATOM 1300 C C . ARG A 1 166 ? -15.804 9.859 -0.298 1.00 98.00 166 ARG A C 1
ATOM 1302 O O . ARG A 1 166 ? -16.655 10.284 0.479 1.00 98.00 166 ARG A O 1
ATOM 1309 N N . LEU A 1 167 ? -14.702 9.233 0.114 1.00 97.00 167 LEU A N 1
ATOM 1310 C CA . LEU A 1 167 ? -14.296 9.052 1.506 1.00 97.00 167 LEU A CA 1
ATOM 1311 C C . LEU A 1 167 ? -13.218 10.078 1.865 1.00 97.00 167 LEU A C 1
ATOM 1313 O O . LEU A 1 167 ? -12.482 10.525 0.994 1.00 97.00 167 LEU A O 1
ATOM 1317 N N . PHE A 1 168 ? -13.091 10.428 3.142 1.00 96.00 168 PHE A N 1
ATOM 1318 C CA . PHE A 1 168 ? -12.078 11.377 3.612 1.00 96.00 168 PHE A CA 1
ATOM 1319 C C . PHE A 1 168 ? -11.042 10.699 4.510 1.00 96.00 168 PHE A C 1
ATOM 1321 O O . PHE A 1 168 ? -11.398 9.900 5.387 1.00 96.00 168 PHE A O 1
ATOM 1328 N N . SER A 1 169 ? -9.766 11.031 4.312 1.00 94.44 169 SER A N 1
ATOM 1329 C CA . SER A 1 169 ? -8.679 10.515 5.141 1.00 94.44 169 SER A CA 1
ATOM 1330 C C . SER A 1 169 ? -8.824 11.024 6.575 1.00 94.44 169 SER A C 1
ATOM 1332 O O . SER A 1 169 ? -9.281 12.144 6.817 1.00 94.44 169 SER A O 1
ATOM 1334 N N . ASN A 1 170 ? -8.468 10.177 7.540 1.00 93.81 170 ASN A N 1
ATOM 1335 C CA . ASN A 1 170 ? -8.613 10.413 8.977 1.00 93.81 170 ASN A CA 1
ATOM 1336 C C . ASN A 1 170 ? -10.066 10.620 9.452 1.00 93.81 170 ASN A C 1
ATOM 1338 O O . ASN A 1 170 ? -10.302 11.096 10.561 1.00 93.81 170 ASN A O 1
ATOM 1342 N N . LYS A 1 171 ? -11.049 10.287 8.607 1.00 92.62 171 LYS A N 1
ATOM 1343 C CA . LYS A 1 171 ? -12.480 10.316 8.941 1.00 92.62 171 LYS A CA 1
ATOM 1344 C C . LYS A 1 171 ? -13.158 9.010 8.564 1.00 92.62 171 LYS A C 1
ATOM 1346 O O . LYS A 1 171 ? -13.829 8.401 9.386 1.00 92.62 171 LYS A O 1
ATOM 1351 N N . ASN A 1 172 ? -12.987 8.596 7.312 1.00 95.56 172 ASN A N 1
ATOM 1352 C CA . ASN A 1 172 ? -13.600 7.396 6.764 1.00 95.56 172 ASN A CA 1
ATOM 1353 C C . ASN A 1 172 ? -12.569 6.314 6.464 1.00 95.56 172 ASN A C 1
ATOM 1355 O O . ASN A 1 172 ? -12.881 5.152 6.652 1.00 95.56 172 ASN A O 1
ATOM 1359 N N . PHE A 1 173 ? -11.367 6.670 6.021 1.00 9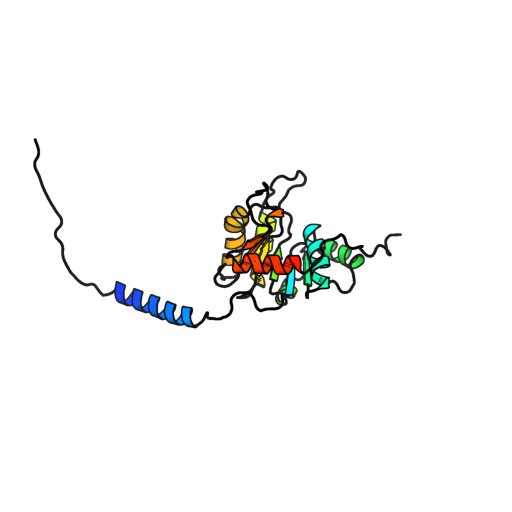6.56 173 PHE A N 1
ATOM 1360 C CA . PHE A 1 173 ? -10.256 5.734 5.835 1.00 96.56 173 PHE A CA 1
ATOM 1361 C C . PHE A 1 173 ? -8.978 6.341 6.411 1.00 96.56 173 PHE A C 1
ATOM 1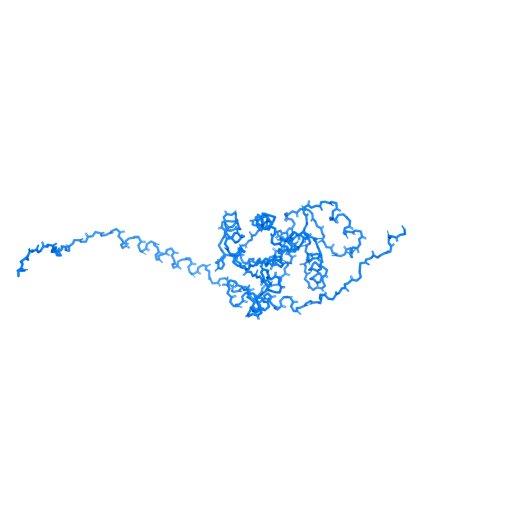363 O O . PHE A 1 173 ? -8.930 7.535 6.719 1.00 96.56 173 PHE A O 1
ATOM 13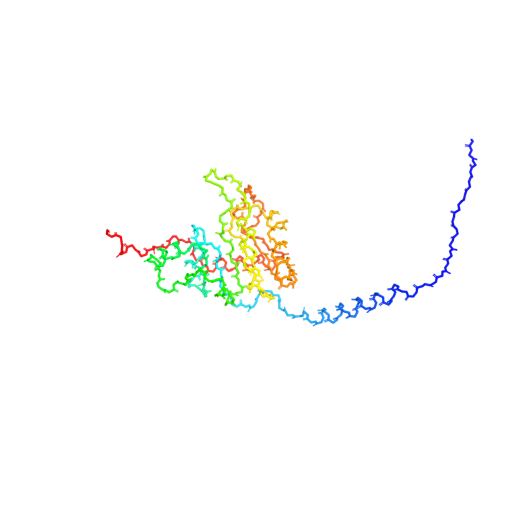70 N N . PHE A 1 174 ? -7.939 5.529 6.552 1.00 97.00 174 PHE A N 1
ATOM 1371 C CA . PHE A 1 174 ? -6.687 5.940 7.173 1.00 97.00 174 PHE A CA 1
ATOM 1372 C C . PHE A 1 174 ? -5.532 5.851 6.191 1.00 97.00 174 PHE A C 1
ATOM 1374 O O . PHE A 1 174 ? -5.516 5.004 5.301 1.00 97.00 174 PHE A O 1
ATOM 1381 N N . THR A 1 175 ? -4.544 6.724 6.359 1.00 97.19 175 THR A N 1
ATOM 1382 C CA . THR A 1 175 ? -3.349 6.736 5.513 1.00 97.19 175 THR A CA 1
ATOM 1383 C C . THR A 1 175 ? -2.091 6.654 6.350 1.00 97.19 175 THR A C 1
ATOM 1385 O O . THR A 1 175 ? -2.001 7.318 7.382 1.00 97.19 175 THR A O 1
ATOM 1388 N N . ALA A 1 176 ? -1.101 5.912 5.870 1.00 96.56 176 ALA A N 1
ATOM 1389 C CA . ALA A 1 176 ? 0.240 5.899 6.434 1.00 96.56 176 ALA A CA 1
ATOM 1390 C C . ALA A 1 176 ? 1.311 5.823 5.347 1.00 96.56 176 ALA A C 1
ATOM 1392 O O . ALA A 1 176 ? 1.029 5.555 4.179 1.00 96.56 176 ALA A O 1
ATOM 1393 N N . TYR A 1 177 ? 2.553 6.064 5.735 1.00 94.56 177 TYR A N 1
ATOM 1394 C CA . TYR A 1 177 ? 3.700 6.032 4.845 1.00 94.56 177 TYR A CA 1
ATOM 1395 C C . TYR A 1 177 ? 4.933 5.492 5.564 1.00 94.56 177 TYR A C 1
ATOM 1397 O O . TYR A 1 177 ? 5.139 5.737 6.756 1.00 94.56 177 TYR A O 1
ATOM 1405 N N . ARG A 1 178 ? 5.747 4.732 4.827 1.00 94.69 178 ARG A N 1
ATOM 1406 C CA . ARG A 1 178 ? 6.997 4.149 5.318 1.00 94.69 178 ARG A CA 1
ATOM 1407 C C . ARG A 1 178 ? 8.162 5.091 5.019 1.00 94.69 178 ARG A C 1
ATOM 1409 O O . ARG A 1 178 ? 8.651 5.153 3.893 1.00 94.69 178 ARG A O 1
ATOM 1416 N N . ASN A 1 179 ? 8.647 5.794 6.034 1.00 90.69 179 ASN A N 1
ATOM 1417 C CA . ASN A 1 179 ? 9.644 6.859 5.880 1.00 90.69 179 ASN A CA 1
ATOM 1418 C C . ASN A 1 179 ? 11.022 6.383 5.441 1.00 90.69 179 ASN A C 1
ATOM 1420 O O . ASN A 1 179 ? 11.764 7.162 4.850 1.00 90.69 179 ASN A O 1
ATOM 1424 N N . SER A 1 180 ? 11.347 5.098 5.623 1.00 85.81 180 SER A N 1
ATOM 1425 C CA . SER A 1 180 ? 12.562 4.516 5.035 1.00 85.81 180 SER A CA 1
ATOM 1426 C C . SER A 1 180 ? 12.581 4.586 3.502 1.00 85.81 180 SER A C 1
ATOM 1428 O O . SER A 1 180 ? 13.595 4.267 2.889 1.00 85.81 180 SER A O 1
ATOM 1430 N N . ARG A 1 181 ? 11.455 4.946 2.874 1.00 83.50 181 ARG A N 1
ATOM 1431 C CA . ARG A 1 181 ? 11.330 5.196 1.441 1.00 83.50 181 ARG A CA 1
ATOM 1432 C C . ARG A 1 181 ? 11.376 6.681 1.073 1.00 83.50 181 ARG A C 1
ATOM 1434 O O . ARG A 1 181 ? 11.375 6.982 -0.108 1.00 83.50 181 ARG A O 1
ATOM 1441 N N . SER A 1 182 ? 11.413 7.619 2.017 1.00 82.94 182 SER A N 1
ATOM 1442 C CA . SER A 1 182 ? 11.397 9.044 1.663 1.00 82.94 182 SER A CA 1
ATOM 1443 C C . SER A 1 182 ? 12.583 9.411 0.767 1.00 82.94 182 SER A C 1
ATOM 1445 O O . SER A 1 182 ? 13.724 9.043 1.050 1.00 82.94 182 SER A O 1
ATOM 1447 N N . VAL A 1 183 ? 12.302 10.164 -0.299 1.00 82.75 183 VAL A N 1
ATOM 1448 C CA . VAL A 1 183 ? 13.305 10.739 -1.202 1.00 82.75 183 VAL A CA 1
ATOM 1449 C C . VAL A 1 183 ? 13.052 12.253 -1.294 1.00 82.75 183 VAL A C 1
ATOM 1451 O O . VAL A 1 183 ? 12.002 12.640 -1.813 1.00 82.75 183 VAL A O 1
ATOM 1454 N N . PRO A 1 184 ? 13.963 13.111 -0.781 1.00 84.81 184 PRO A N 1
ATOM 1455 C CA . PRO A 1 184 ? 15.205 12.751 -0.089 1.00 84.81 184 PRO A CA 1
ATOM 1456 C C . PRO A 1 184 ? 14.952 12.062 1.272 1.00 84.81 184 PRO A C 1
ATOM 1458 O O . PRO A 1 184 ? 13.878 12.241 1.862 1.00 84.81 184 PRO A O 1
ATOM 1461 N N . PRO A 1 185 ? 15.921 11.278 1.788 1.00 85.19 185 PRO A N 1
ATOM 1462 C CA . PRO A 1 185 ? 15.822 10.693 3.121 1.00 85.19 185 PRO A CA 1
ATOM 1463 C C . PRO A 1 185 ? 15.796 11.777 4.200 1.00 85.19 185 PRO A C 1
ATOM 1465 O O . PRO A 1 185 ? 16.621 12.691 4.182 1.00 85.19 185 PRO A O 1
ATOM 1468 N N . ASP A 1 186 ? 14.898 11.640 5.174 1.00 84.81 186 ASP A N 1
ATOM 1469 C CA . ASP A 1 186 ? 14.879 12.477 6.375 1.00 84.81 186 ASP A CA 1
ATOM 1470 C C . ASP A 1 186 ? 15.090 11.596 7.620 1.00 84.81 186 ASP A C 1
ATOM 1472 O O . ASP A 1 186 ? 14.182 10.860 8.017 1.00 84.81 186 ASP A O 1
ATOM 1476 N N . PRO A 1 187 ? 16.275 11.650 8.260 1.00 85.19 187 PRO A N 1
ATOM 1477 C CA . PRO A 1 187 ? 16.591 10.820 9.421 1.00 85.19 187 PRO A CA 1
ATOM 1478 C C . PRO A 1 187 ? 15.816 11.211 10.689 1.00 85.19 187 PRO A C 1
ATOM 1480 O O . PRO A 1 187 ? 15.888 10.493 11.684 1.00 85.19 187 PRO A O 1
ATOM 1483 N N . LYS A 1 188 ? 15.101 12.345 10.696 1.00 88.12 188 LYS A N 1
ATOM 1484 C CA . LYS A 1 188 ? 14.282 12.773 11.841 1.00 88.12 188 LYS A CA 1
ATOM 1485 C C . LYS A 1 188 ? 12.913 12.101 11.859 1.00 88.12 188 LYS A C 1
ATOM 1487 O O . LYS A 1 188 ? 12.234 12.133 12.887 1.00 88.12 188 LYS A O 1
ATOM 1492 N N . LEU A 1 189 ? 12.492 11.522 10.737 1.00 84.12 189 LEU A N 1
ATOM 1493 C CA . LEU A 1 189 ? 11.210 10.846 10.641 1.00 84.12 189 LEU A CA 1
ATOM 1494 C C . LEU A 1 189 ? 11.271 9.483 11.341 1.00 84.12 189 LEU A C 1
ATOM 1496 O O . LEU A 1 189 ? 12.216 8.712 11.177 1.00 84.12 189 LEU A O 1
ATOM 1500 N N . LYS A 1 190 ? 10.219 9.165 12.104 1.00 90.56 190 LYS A N 1
ATOM 1501 C CA . LYS A 1 190 ? 9.987 7.806 12.621 1.00 90.56 190 LYS A CA 1
ATOM 1502 C C . LYS A 1 190 ? 9.892 6.805 11.460 1.00 90.56 190 LYS A C 1
ATOM 1504 O O . LYS A 1 190 ? 9.559 7.232 10.360 1.00 90.56 190 LYS A O 1
ATOM 1509 N N . PRO A 1 191 ? 10.079 5.487 11.665 1.00 92.06 191 PRO A N 1
ATOM 1510 C CA . PRO A 1 191 ? 9.995 4.497 10.582 1.00 92.06 191 PRO A CA 1
ATOM 1511 C C . PRO A 1 191 ? 8.700 4.575 9.763 1.00 92.06 191 PRO A C 1
ATOM 1513 O O . PRO A 1 191 ? 8.725 4.435 8.538 1.00 92.06 191 PRO A O 1
ATOM 1516 N N . PHE A 1 192 ? 7.590 4.873 10.438 1.00 94.94 192 PHE A N 1
ATOM 1517 C CA . PHE A 1 192 ? 6.288 5.111 9.834 1.00 94.94 192 PHE A CA 1
ATOM 1518 C C . PHE A 1 192 ? 5.713 6.445 10.286 1.00 94.94 192 PHE A C 1
ATOM 1520 O O . PHE A 1 192 ? 6.047 6.990 11.341 1.00 94.94 192 PHE A O 1
ATOM 1527 N N . THR A 1 193 ? 4.789 6.969 9.498 1.00 92.81 193 THR A N 1
ATOM 1528 C CA . THR A 1 193 ? 3.899 8.030 9.951 1.00 92.81 193 THR A CA 1
ATOM 1529 C C . THR A 1 193 ? 2.512 7.797 9.381 1.00 92.81 193 THR A C 1
ATOM 1531 O O . THR A 1 193 ? 2.356 7.397 8.231 1.00 92.81 193 THR A O 1
ATOM 1534 N N . GLY A 1 194 ? 1.508 8.012 10.221 1.00 93.06 194 GLY A N 1
ATOM 1535 C CA . GLY A 1 194 ? 0.096 7.888 9.895 1.00 93.06 194 GLY A CA 1
ATOM 1536 C C . GLY A 1 194 ? -0.593 9.247 9.865 1.00 93.06 194 GLY A C 1
ATOM 1537 O O . GLY A 1 194 ? -0.024 10.258 10.276 1.00 93.06 194 GLY A O 1
ATOM 1538 N N . CYS A 1 195 ? -1.853 9.264 9.436 1.00 93.19 195 CYS A N 1
ATOM 1539 C CA . CYS A 1 195 ? -2.734 10.425 9.591 1.00 93.19 195 CYS A CA 1
ATOM 1540 C C . CYS A 1 195 ? -2.998 10.784 11.067 1.00 93.19 195 CYS A C 1
ATOM 1542 O O . CYS A 1 195 ? -3.372 11.916 11.365 1.00 93.19 195 CYS A O 1
ATOM 1544 N N . CYS A 1 196 ? -2.757 9.844 11.984 1.00 91.81 196 CYS A N 1
ATOM 1545 C CA . CYS A 1 196 ? -2.629 10.060 13.421 1.00 91.81 196 CYS A CA 1
ATOM 1546 C C . CYS A 1 196 ? -1.598 9.078 14.019 1.00 91.81 196 CYS A C 1
ATOM 1548 O O . CYS A 1 196 ? -1.101 8.181 13.326 1.00 91.81 196 CYS A O 1
ATOM 1550 N N . ALA A 1 197 ? -1.253 9.254 15.299 1.00 91.62 197 ALA A N 1
ATOM 1551 C CA . ALA A 1 197 ? -0.239 8.441 15.976 1.00 91.62 197 ALA A CA 1
ATOM 1552 C C . ALA A 1 197 ? -0.665 6.970 16.117 1.00 91.62 197 ALA A C 1
ATOM 1554 O O . ALA A 1 197 ? 0.157 6.071 15.965 1.00 91.62 197 ALA A O 1
ATOM 1555 N N . GLU A 1 198 ? -1.954 6.725 16.344 1.00 92.19 198 GLU A N 1
ATOM 1556 C CA . GLU A 1 198 ? -2.537 5.391 16.470 1.00 92.19 198 GLU A CA 1
ATOM 1557 C C . GLU A 1 198 ? -2.351 4.584 15.182 1.00 92.19 198 GLU A C 1
ATOM 1559 O O . GLU A 1 198 ? -1.945 3.426 15.232 1.00 92.19 198 GLU A O 1
ATOM 1564 N N . ILE A 1 199 ? -2.571 5.212 14.021 1.00 94.25 199 ILE A N 1
ATOM 1565 C CA . ILE A 1 199 ? -2.361 4.578 12.714 1.00 94.25 199 ILE A CA 1
ATOM 1566 C C . ILE A 1 199 ? -0.878 4.331 12.445 1.00 94.25 199 ILE A C 1
ATOM 1568 O O . ILE A 1 199 ? -0.531 3.288 11.898 1.00 94.25 199 ILE A O 1
ATOM 1572 N N . ALA A 1 200 ? 0.003 5.255 12.839 1.00 94.06 200 ALA A N 1
ATOM 1573 C CA . ALA A 1 200 ? 1.444 5.055 12.696 1.00 94.06 200 ALA A CA 1
ATOM 1574 C C . ALA A 1 200 ? 1.913 3.810 13.468 1.00 94.06 200 ALA A C 1
ATOM 1576 O O . ALA A 1 200 ? 2.587 2.958 12.894 1.00 94.06 200 ALA A O 1
ATOM 1577 N N . ASN A 1 201 ? 1.491 3.684 14.730 1.00 93.94 201 ASN A N 1
ATOM 1578 C CA . ASN A 1 201 ? 1.843 2.553 15.589 1.00 93.94 201 ASN A CA 1
ATOM 1579 C C . ASN A 1 201 ? 1.236 1.241 15.070 1.00 93.94 201 ASN A C 1
ATOM 1581 O O . ASN A 1 201 ? 1.931 0.235 14.991 1.00 93.94 201 ASN A O 1
ATOM 1585 N N . PHE A 1 202 ? -0.035 1.259 14.653 1.00 94.00 202 PHE A N 1
ATOM 1586 C CA . PHE A 1 202 ? -0.693 0.081 14.086 1.00 94.00 202 PHE A CA 1
ATOM 1587 C C . PHE A 1 202 ? 0.048 -0.445 12.852 1.00 94.00 202 PHE A C 1
ATOM 1589 O O . PHE A 1 202 ? 0.333 -1.635 12.753 1.00 94.00 202 PHE A O 1
ATOM 1596 N N . VAL A 1 203 ? 0.413 0.438 11.919 1.00 95.81 203 VAL A N 1
ATOM 1597 C CA . VAL A 1 203 ? 1.163 0.043 10.719 1.00 95.81 203 VAL A CA 1
ATOM 1598 C C . VAL A 1 203 ? 2.548 -0.493 11.085 1.00 95.81 203 VAL A C 1
ATOM 1600 O O . VAL A 1 203 ? 2.971 -1.498 10.515 1.00 95.81 203 VAL A O 1
ATOM 1603 N N . GLU A 1 204 ? 3.231 0.125 12.049 1.00 95.62 204 GLU A N 1
ATOM 1604 C CA . GLU A 1 204 ? 4.515 -0.366 12.554 1.00 95.62 204 GLU A CA 1
ATOM 1605 C C . GLU A 1 204 ? 4.401 -1.788 13.127 1.00 95.62 204 GLU A C 1
ATOM 1607 O O . GLU A 1 204 ? 5.203 -2.649 12.767 1.00 95.62 204 GLU A O 1
ATOM 1612 N N . GLU A 1 205 ? 3.364 -2.075 13.920 1.00 94.94 205 GLU A N 1
ATOM 1613 C CA . GLU A 1 205 ? 3.084 -3.418 14.446 1.00 94.94 205 GLU A CA 1
ATOM 1614 C C . GLU A 1 205 ? 2.830 -4.444 13.331 1.00 94.94 205 GLU A C 1
ATOM 1616 O O . GLU A 1 205 ? 3.362 -5.556 13.381 1.00 94.94 205 GLU A O 1
ATOM 1621 N N . ILE A 1 206 ? 2.067 -4.077 12.292 1.00 95.44 206 ILE A N 1
ATOM 1622 C CA . ILE A 1 206 ? 1.805 -4.971 11.153 1.00 95.44 206 ILE A CA 1
ATOM 1623 C C . ILE A 1 206 ? 3.099 -5.304 10.407 1.00 95.44 206 ILE A C 1
ATOM 1625 O O . ILE A 1 206 ? 3.345 -6.473 10.104 1.00 95.44 206 ILE A O 1
ATOM 1629 N N . TYR A 1 207 ? 3.946 -4.308 10.142 1.00 96.44 207 TYR A N 1
ATOM 1630 C CA . TYR A 1 207 ? 5.233 -4.530 9.480 1.00 96.44 207 TYR A CA 1
ATOM 1631 C C . TYR A 1 207 ? 6.228 -5.299 10.362 1.00 96.44 207 TYR A C 1
ATOM 1633 O O . TYR A 1 207 ? 6.986 -6.109 9.836 1.00 96.44 207 TYR A O 1
ATOM 1641 N N . ALA A 1 208 ? 6.213 -5.097 11.682 1.00 95.50 208 ALA A N 1
ATOM 1642 C CA . ALA A 1 208 ? 7.064 -5.826 12.625 1.00 95.50 208 ALA A CA 1
ATOM 1643 C C . ALA A 1 208 ? 6.650 -7.300 12.807 1.00 95.50 208 ALA A C 1
ATOM 1645 O O . ALA A 1 208 ? 7.452 -8.116 13.258 1.00 95.50 208 ALA A O 1
ATOM 1646 N N . ALA A 1 209 ? 5.416 -7.664 12.442 1.00 95.12 209 ALA A N 1
ATOM 1647 C CA . ALA A 1 209 ? 4.894 -9.024 12.575 1.00 95.12 209 ALA A CA 1
ATOM 1648 C C . ALA A 1 209 ? 5.409 -10.011 11.508 1.00 95.12 209 ALA A C 1
ATOM 1650 O O . ALA A 1 209 ? 5.054 -11.194 11.552 1.00 95.12 209 ALA A O 1
ATOM 1651 N N . VAL A 1 210 ? 6.197 -9.549 10.532 1.00 95.00 210 VAL A N 1
ATOM 1652 C CA . VAL A 1 210 ? 6.697 -10.371 9.423 1.00 95.00 210 VAL A CA 1
ATOM 1653 C C . VAL A 1 210 ? 8.183 -10.155 9.178 1.00 95.00 210 VAL A C 1
ATOM 1655 O O . VAL A 1 210 ? 8.737 -9.097 9.455 1.00 95.00 210 VAL A O 1
ATOM 1658 N N . ASP A 1 211 ? 8.825 -11.176 8.617 1.00 93.44 211 ASP A N 1
ATOM 1659 C CA . ASP A 1 211 ? 10.223 -11.111 8.209 1.00 93.44 211 ASP A CA 1
ATOM 1660 C C . ASP A 1 211 ? 10.343 -10.779 6.715 1.00 93.44 211 ASP A C 1
ATOM 1662 O O . ASP A 1 211 ?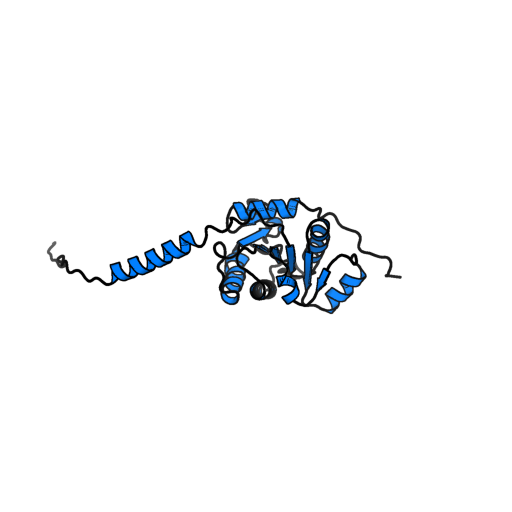 9.751 -11.463 5.867 1.00 93.44 211 ASP A O 1
ATOM 1666 N N . PHE A 1 212 ? 11.131 -9.739 6.434 1.00 92.12 212 PHE A N 1
ATOM 1667 C CA . PHE A 1 212 ? 11.465 -9.224 5.105 1.00 92.12 212 PHE A CA 1
ATOM 1668 C C . PHE A 1 212 ? 12.793 -9.765 4.558 1.00 92.12 212 PHE A C 1
ATOM 1670 O O . PHE A 1 212 ? 13.247 -9.318 3.499 1.00 92.12 212 PHE A O 1
ATOM 1677 N N . SER A 1 213 ? 13.434 -10.705 5.258 1.00 88.00 213 SER A N 1
ATOM 1678 C CA . SER A 1 213 ? 14.606 -11.403 4.741 1.00 88.00 213 SER A CA 1
ATOM 1679 C C . SER A 1 213 ? 14.308 -12.041 3.369 1.00 88.00 213 SER A C 1
ATOM 1681 O O . SER A 1 213 ? 13.176 -12.470 3.104 1.00 88.00 213 SER A O 1
ATOM 1683 N N . PRO A 1 214 ? 15.286 -12.070 2.440 1.00 79.25 214 PRO A N 1
ATOM 1684 C CA . PRO A 1 214 ? 15.067 -12.625 1.110 1.00 79.25 214 PRO A CA 1
ATOM 1685 C C . PRO A 1 214 ? 14.573 -14.073 1.179 1.00 79.25 214 PRO A C 1
ATOM 1687 O O . PRO A 1 214 ? 15.251 -14.943 1.724 1.00 79.25 214 PRO A O 1
ATOM 1690 N N . ARG A 1 215 ? 13.407 -14.343 0.583 1.00 73.75 215 ARG A N 1
ATOM 1691 C CA . ARG A 1 215 ? 12.855 -15.700 0.490 1.00 73.75 215 ARG A CA 1
ATOM 1692 C C . ARG A 1 215 ? 13.220 -16.329 -0.855 1.00 73.75 215 ARG A C 1
ATOM 1694 O O . ARG A 1 215 ? 13.132 -15.644 -1.877 1.00 73.75 215 ARG A O 1
ATOM 1701 N N . PRO A 1 216 ? 13.618 -17.612 -0.885 1.00 71.25 216 PRO A N 1
ATOM 1702 C CA . PRO A 1 216 ? 13.923 -18.287 -2.136 1.00 71.25 216 PRO A CA 1
ATOM 1703 C C . PRO A 1 216 ? 12.653 -18.404 -2.987 1.00 71.25 216 PRO A C 1
ATOM 1705 O O . PRO A 1 216 ? 11.630 -18.914 -2.533 1.00 71.25 216 PRO A O 1
ATOM 1708 N N . LEU A 1 217 ? 12.730 -17.922 -4.226 1.00 78.75 217 LEU A N 1
ATOM 1709 C CA . LEU A 1 217 ? 11.752 -18.241 -5.262 1.00 78.75 217 LEU A CA 1
ATOM 1710 C C . LEU A 1 217 ? 11.967 -19.691 -5.712 1.00 78.75 217 LEU A C 1
ATOM 1712 O O . LEU A 1 217 ? 13.095 -20.189 -5.667 1.00 78.75 217 LEU A O 1
ATOM 1716 N N . ARG A 1 218 ? 10.903 -20.364 -6.154 1.00 76.50 218 ARG A N 1
ATOM 1717 C CA . ARG A 1 218 ? 10.989 -21.711 -6.729 1.00 76.50 218 ARG A CA 1
ATOM 1718 C C . ARG A 1 218 ? 11.821 -21.616 -8.008 1.00 76.50 218 ARG A C 1
ATOM 1720 O O . ARG A 1 218 ? 11.366 -21.058 -9.001 1.00 76.50 218 ARG A O 1
ATOM 1727 N N . ARG A 1 219 ? 13.066 -22.092 -7.954 1.00 59.50 219 ARG A N 1
ATOM 1728 C CA . ARG A 1 219 ? 14.008 -22.091 -9.089 1.00 59.50 219 ARG A CA 1
ATOM 1729 C C . ARG A 1 219 ? 13.947 -23.380 -9.903 1.00 59.50 219 ARG A C 1
ATOM 1731 O O . ARG A 1 219 ? 14.643 -23.502 -10.900 1.00 59.50 219 ARG A O 1
ATOM 1738 N N . ASP A 1 220 ? 13.075 -24.305 -9.527 1.00 54.78 220 ASP A N 1
ATOM 1739 C CA . ASP A 1 220 ? 13.006 -25.670 -10.051 1.00 54.78 220 ASP A CA 1
ATOM 1740 C C . ASP A 1 220 ? 12.433 -25.752 -11.489 1.00 54.78 220 ASP A C 1
ATOM 1742 O O . ASP A 1 220 ? 12.005 -26.818 -11.924 1.00 54.78 220 ASP A O 1
ATOM 1746 N N . LYS A 1 221 ? 12.356 -24.629 -12.219 1.00 44.19 221 LYS A N 1
ATOM 1747 C CA . LYS A 1 221 ? 11.782 -24.528 -13.574 1.00 44.19 221 LYS A CA 1
ATOM 1748 C C . LYS A 1 221 ? 12.540 -23.593 -14.523 1.00 44.19 221 LYS A C 1
ATOM 1750 O O . LYS A 1 221 ? 11.970 -23.132 -15.506 1.00 44.19 221 LYS A O 1
ATOM 1755 N N . VAL A 1 222 ? 13.806 -23.311 -14.237 1.00 40.47 222 VAL A N 1
ATOM 1756 C CA . VAL A 1 222 ? 14.703 -22.679 -15.210 1.00 40.47 222 VAL A CA 1
ATOM 1757 C C . VAL A 1 222 ? 15.886 -23.624 -15.406 1.00 40.47 222 VAL A C 1
ATOM 1759 O O . VAL A 1 222 ? 16.924 -23.462 -14.768 1.00 40.47 222 VAL A O 1
ATOM 1762 N N . GLU A 1 223 ? 15.658 -24.665 -16.210 1.00 35.19 223 GLU A N 1
ATOM 1763 C CA . GLU A 1 223 ? 16.716 -25.296 -17.014 1.00 35.19 223 GLU A CA 1
ATOM 1764 C C . GLU A 1 223 ? 16.881 -24.503 -18.312 1.00 35.19 223 GLU A C 1
ATOM 1766 O O . GLU A 1 223 ? 15.840 -24.105 -18.889 1.00 35.19 223 GLU A O 1
#

Secondary structure (DSSP, 8-state):
---------------TTHHHHHHHHHHHHHHHHHS-----SSSSPP-EEEE--SHHHHHHHHHHTTTS-EEEE-S-HHHHHHHHHHS-TTSEEES-GGGGGG-SEEEE----B-TTSSB--SHHHHHHHHHHHHH--TT-EEEE-SSS-HHHIIIIIHHHHHHHH---BTTTBEEEEEGGG-SS--TTS-SEEESSHHHHHHHHHHHHTS--SPPPP--TT--

pLDDT: mean 80.33, std 23.96, range [24.05, 98.69]

Radius of gyration: 23.81 Å; chains: 1; bounding box: 52×97×36 Å

Foldseek 3Di:
DDDDDDDDDDDDDDDDPVVVVVVVVVVVVVVVVVVPPPDDLPDDQFQEEEEDCPPQRVLVQQFLLVPHNYEYEYCDPVVQVVQCVFADVSRHYDPDLQVCLVGQEYEYADEQADPVRHGHPCVVVLVSLLSCLVNYWFSGEYEYPYQEAVVCCVPRNQVSSCVNNVDHDPGRYKYKYQQVNYVVRDPVDDRMDIVDPSSRVSVVVSVVVTDSPDDGTRPVPDD